Protein AF-A0A2P7BQR8-F1 (afdb_monomer_lite)

Radius of gyration: 27.91 Å; chains: 1; bounding box: 112×47×80 Å

Foldseek 3Di:
DDDDDDDDDDDDDDDDDDDPPPPPPPPPPPPQQQAADALAQPLNPPLQDADEDDPVLLVLLVLLLVLLVVCLLVDDPSVVVSLLCLLVADWDDDPPDIGGYDRPPCSLVSVLCSCVRSVNQDALQDESSLLSSLLPRPAHDLSSLRSLVSLLPPPDFHAHPVHRSYGCSSSSLSSNLLNQCSLLVCLVVLQVQAALQGSNNLSSLSNNLSNPPPCSLVVLLCRLVVLLVVDDFEAEPRSVSSNVSSLVSLLSNAQVSVVSCPSVLVLQRGWYWAQDPPVGTDTARQLVCLSSVCSRPPPDDPVCVVRVVVPDPVGDHGD

Organism: NCBI:txid314235

pLDDT: mean 85.35, std 17.81, range [33.5, 98.75]

Secondary structure (DSSP, 8-state):
---------------------------------PEE--SS-GGG-TT--EE---HHHHHHHHHHHHHHHHHTT---HHHHHHHHHHHH-EEEE-SS-EEEEPPPTTHHHHHHHHHHHTT-S-TT---HHHHHHHHT-SS--HHHHHHHHHHHT-SS--B-SSSTTEE-HHHHHHHHHHTGGGGGGGHHHHHHH--SSSHHHHHHHHHHHHTT-TTHHHHHHHHHHHHHHT-SSEE-HHHHHHHHHHHHHHHHHGGGGGGG-HHHHHHHTSEEEEEETTTEEEEE--THHHHHHHHHH-TTSTHHHH-GGGS-TTSPPP-

Structure (mmCIF, N/CA/C/O backbone):
data_AF-A0A2P7BQR8-F1
#
_entry.id   AF-A0A2P7BQR8-F1
#
loop_
_atom_site.group_PDB
_atom_site.id
_atom_site.type_symbol
_atom_site.label_atom_id
_atom_site.label_alt_id
_atom_site.label_comp_id
_atom_site.label_asym_id
_atom_site.label_entity_id
_atom_site.label_seq_id
_atom_site.pdbx_PDB_ins_code
_atom_site.Cartn_x
_atom_site.Cartn_y
_atom_site.Cartn_z
_atom_site.occupancy
_atom_site.B_iso_or_equiv
_atom_site.auth_seq_id
_atom_site.auth_comp_id
_atom_site.auth_asym_id
_atom_site.auth_atom_id
_atom_site.pdbx_PDB_model_num
ATOM 1 N N . MET A 1 1 ? 92.072 13.850 42.079 1.00 36.81 1 MET A N 1
ATOM 2 C CA . MET A 1 1 ? 91.551 12.844 41.128 1.00 36.81 1 MET A CA 1
ATOM 3 C C . MET A 1 1 ? 90.267 12.269 41.690 1.00 36.81 1 MET A C 1
ATOM 5 O O . MET A 1 1 ? 90.308 11.755 42.790 1.00 36.81 1 MET A O 1
ATOM 9 N N . LYS A 1 2 ? 89.180 12.409 40.924 1.00 34.06 2 LYS A N 1
ATOM 10 C CA . LYS A 1 2 ? 87.993 11.544 40.854 1.00 34.06 2 LYS A CA 1
ATOM 11 C C . LYS A 1 2 ? 87.315 11.030 42.148 1.00 34.06 2 LYS A C 1
ATOM 13 O O . LYS A 1 2 ? 87.867 10.259 42.915 1.00 34.06 2 LYS A O 1
ATOM 18 N N . VAL A 1 3 ? 86.009 11.314 42.142 1.00 34.25 3 VAL A N 1
ATOM 19 C CA . VAL A 1 3 ? 84.866 10.590 42.727 1.00 34.25 3 VAL A CA 1
ATOM 20 C C . VAL A 1 3 ? 84.385 11.076 44.094 1.00 34.25 3 VAL A C 1
ATOM 22 O O . VAL A 1 3 ? 84.907 10.737 45.149 1.00 34.25 3 VAL A O 1
ATOM 25 N N . ALA A 1 4 ? 83.304 11.851 44.009 1.00 37.44 4 ALA A N 1
ATOM 26 C CA . ALA A 1 4 ? 82.363 12.161 45.066 1.00 37.44 4 ALA A CA 1
ATOM 27 C C . ALA A 1 4 ? 81.350 11.016 45.224 1.00 37.44 4 ALA A C 1
ATOM 29 O O . ALA A 1 4 ? 80.781 10.584 44.225 1.00 37.44 4 ALA A O 1
ATOM 30 N N . ILE A 1 5 ? 81.074 10.596 46.463 1.00 39.50 5 ILE A N 1
ATOM 31 C CA . ILE A 1 5 ? 79.802 9.972 46.863 1.00 39.50 5 ILE A CA 1
ATOM 32 C C . ILE A 1 5 ? 79.431 10.538 48.247 1.00 39.50 5 ILE A C 1
ATOM 34 O O . ILE A 1 5 ? 79.950 10.115 49.279 1.00 39.50 5 ILE A O 1
ATOM 38 N N . GLN A 1 6 ? 78.558 11.550 48.245 1.00 40.91 6 GLN A N 1
ATOM 39 C CA . GLN A 1 6 ? 77.741 11.988 49.387 1.00 40.91 6 GLN A CA 1
ATOM 40 C C . GLN A 1 6 ? 76.567 11.002 49.522 1.00 40.91 6 GLN A C 1
ATOM 42 O O . GLN A 1 6 ? 75.953 10.642 48.526 1.00 40.91 6 GLN A O 1
ATOM 47 N N . ARG A 1 7 ? 76.420 10.337 50.672 1.00 38.16 7 ARG A N 1
ATOM 48 C CA . ARG A 1 7 ? 75.576 10.688 51.836 1.00 38.16 7 ARG A CA 1
ATOM 49 C C . ARG A 1 7 ? 74.058 10.583 51.620 1.00 38.16 7 ARG A C 1
ATOM 51 O O . ARG A 1 7 ? 73.490 11.356 50.869 1.00 38.16 7 ARG A O 1
ATOM 58 N N . LEU A 1 8 ? 73.487 9.730 52.483 1.00 37.25 8 LEU A N 1
ATOM 59 C CA . LEU A 1 8 ? 72.238 9.851 53.252 1.00 37.25 8 LEU A CA 1
ATOM 60 C C . LEU A 1 8 ? 70.908 10.068 52.518 1.00 37.25 8 LEU A C 1
ATOM 62 O O . LEU A 1 8 ? 70.745 11.014 51.763 1.00 37.25 8 LEU A O 1
ATOM 66 N N . GLY A 1 9 ? 69.890 9.335 52.978 1.00 33.50 9 GLY A N 1
ATOM 67 C CA . GLY A 1 9 ? 68.526 9.865 52.991 1.00 33.50 9 GLY A CA 1
ATOM 68 C C . GLY A 1 9 ? 67.433 8.818 52.879 1.00 33.50 9 GLY A C 1
ATOM 69 O O . GLY A 1 9 ? 66.920 8.576 51.799 1.00 33.50 9 GLY A O 1
ATOM 70 N N . LEU A 1 10 ? 67.072 8.223 54.010 1.00 42.59 10 LEU A N 1
ATOM 71 C CA . LEU A 1 10 ? 65.915 7.355 54.212 1.00 42.59 10 LEU A CA 1
ATOM 72 C C . LEU A 1 10 ? 64.598 8.095 53.881 1.00 42.59 10 LEU A C 1
ATOM 74 O O . LEU A 1 10 ? 64.377 9.167 54.438 1.00 42.59 10 LEU A O 1
ATOM 78 N N . ALA A 1 11 ? 63.697 7.516 53.079 1.00 36.69 11 ALA A N 1
ATOM 79 C CA . ALA A 1 11 ? 62.271 7.865 53.116 1.00 36.69 11 ALA A CA 1
ATOM 80 C C . ALA A 1 11 ? 61.381 6.765 52.510 1.00 36.69 11 ALA A C 1
ATOM 82 O O . ALA A 1 11 ? 61.628 6.268 51.415 1.00 36.69 11 ALA A O 1
ATOM 83 N N . LEU A 1 12 ? 60.348 6.417 53.281 1.00 43.53 12 LEU A N 1
ATOM 84 C CA . LEU A 1 12 ? 59.233 5.512 53.005 1.00 43.53 12 LEU A CA 1
ATOM 85 C C . LEU A 1 12 ? 58.661 5.630 51.581 1.00 43.53 12 LEU A C 1
ATOM 87 O O . LEU A 1 12 ? 58.355 6.731 51.128 1.00 43.53 12 LEU A O 1
ATOM 91 N N . LEU A 1 13 ? 58.349 4.487 50.960 1.00 37.62 13 LEU A N 1
ATOM 92 C CA . LEU A 1 13 ? 57.491 4.419 49.776 1.00 37.62 13 LEU A CA 1
ATOM 93 C C . LEU A 1 13 ? 56.468 3.277 49.898 1.00 37.62 13 LEU A C 1
ATOM 95 O O . LEU A 1 13 ? 56.766 2.106 49.696 1.00 37.62 13 LEU A O 1
ATOM 99 N N . LEU A 1 14 ? 55.272 3.704 50.312 1.00 39.62 14 LEU A N 1
ATOM 100 C CA . LEU A 1 14 ? 53.932 3.349 49.831 1.00 39.62 14 LEU A CA 1
ATOM 101 C C . LEU A 1 14 ? 53.589 1.871 49.574 1.00 39.62 14 LEU A C 1
ATOM 103 O O . LEU A 1 14 ? 53.976 1.249 48.589 1.00 39.62 14 LEU A O 1
ATOM 107 N N . ILE A 1 15 ? 52.685 1.396 50.431 1.00 42.41 15 ILE A N 1
ATOM 108 C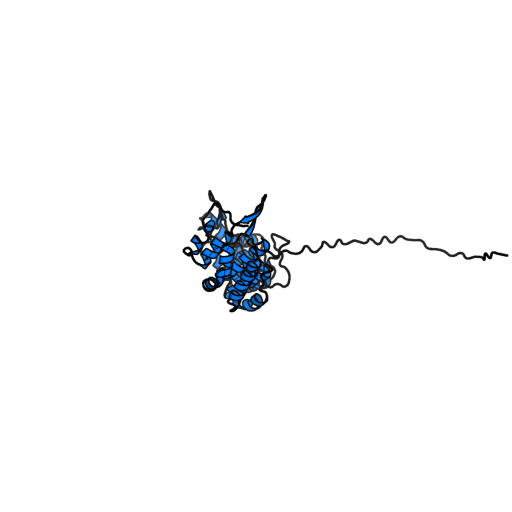 CA . ILE A 1 15 ? 51.793 0.253 50.241 1.00 42.41 15 ILE A CA 1
ATOM 109 C C . ILE A 1 15 ? 50.951 0.494 48.977 1.00 42.41 15 ILE A C 1
ATOM 111 O O . ILE A 1 15 ? 50.050 1.332 48.965 1.00 42.41 15 ILE A O 1
ATOM 115 N N . GLY A 1 16 ? 51.251 -0.244 47.908 1.00 35.12 16 GLY A N 1
ATOM 116 C CA . GLY A 1 16 ? 50.420 -0.327 46.711 1.00 35.12 16 GLY A CA 1
ATOM 117 C C . GLY A 1 16 ? 49.223 -1.243 46.954 1.00 35.12 16 GLY A C 1
ATOM 118 O O . GLY A 1 16 ? 49.315 -2.452 46.762 1.00 35.12 16 GLY A O 1
ATOM 119 N N . ALA A 1 17 ? 48.096 -0.670 47.374 1.00 43.62 17 ALA A N 1
ATOM 120 C CA . ALA A 1 17 ? 46.800 -1.332 47.291 1.00 43.62 17 ALA A CA 1
ATOM 121 C C . ALA A 1 17 ? 46.312 -1.257 45.836 1.00 43.62 17 ALA A C 1
ATOM 123 O O . ALA A 1 17 ? 46.034 -0.179 45.311 1.00 43.62 17 ALA A O 1
ATOM 124 N N . GLY A 1 18 ? 46.261 -2.412 45.173 1.00 35.62 18 GLY A N 1
ATOM 125 C CA . GLY A 1 18 ? 45.778 -2.551 43.806 1.00 35.62 18 GLY A CA 1
ATOM 126 C C . GLY A 1 18 ? 44.300 -2.187 43.691 1.00 35.62 18 GLY A C 1
ATOM 127 O O . GLY A 1 18 ? 43.428 -2.964 44.069 1.00 35.62 18 GLY A O 1
ATOM 128 N N . PHE A 1 19 ? 44.024 -1.015 43.124 1.00 38.72 19 PHE A N 1
ATOM 129 C CA . PHE A 1 19 ? 42.720 -0.673 42.573 1.00 38.72 19 PHE A CA 1
ATOM 130 C C . PHE A 1 19 ? 42.621 -1.329 41.191 1.00 38.72 19 PHE A C 1
ATOM 132 O O . PHE A 1 19 ? 43.121 -0.805 40.196 1.00 38.72 19 PHE A O 1
ATOM 139 N N . VAL A 1 20 ? 42.010 -2.513 41.124 1.00 41.38 20 VAL A N 1
ATOM 140 C CA . VAL A 1 20 ? 41.567 -3.085 39.850 1.00 41.38 20 VAL A CA 1
ATOM 141 C C . VAL A 1 20 ? 40.385 -2.240 39.388 1.00 41.38 20 VAL A C 1
ATOM 143 O O . VAL A 1 20 ? 39.244 -2.450 39.791 1.00 41.38 20 VAL A O 1
ATOM 146 N N . ILE A 1 21 ? 40.680 -1.232 38.567 1.00 42.47 21 ILE A N 1
ATOM 147 C CA . ILE A 1 21 ? 39.689 -0.544 37.746 1.00 42.47 21 ILE A CA 1
ATOM 148 C C . ILE A 1 21 ? 39.169 -1.598 36.773 1.00 42.47 21 ILE A C 1
ATOM 150 O O . ILE A 1 21 ? 39.782 -1.891 35.747 1.00 42.47 21 ILE A O 1
ATOM 154 N N . GLY A 1 22 ? 38.051 -2.222 37.137 1.00 36.28 22 GLY A N 1
ATOM 155 C CA . GLY A 1 22 ? 37.248 -3.000 36.216 1.00 36.28 22 GLY A CA 1
ATOM 156 C C . GLY A 1 22 ? 36.711 -2.059 35.148 1.00 36.28 22 GLY A C 1
ATOM 157 O O . GLY A 1 22 ? 35.626 -1.502 35.302 1.00 36.28 22 GLY A O 1
ATOM 158 N N . CYS A 1 23 ? 37.478 -1.873 34.071 1.00 34.19 23 CYS A N 1
ATOM 159 C CA . CYS A 1 23 ? 36.951 -1.428 32.791 1.00 34.19 23 CYS A CA 1
ATOM 160 C C . CYS A 1 23 ? 35.891 -2.447 32.378 1.00 34.19 23 CYS A C 1
ATOM 162 O O . CYS A 1 23 ? 36.178 -3.443 31.716 1.00 34.19 23 CYS A O 1
ATOM 164 N N . SER A 1 24 ? 34.653 -2.201 32.800 1.00 36.09 24 SER A N 1
ATOM 165 C CA . SER A 1 24 ? 33.489 -2.743 32.127 1.00 36.09 24 SER A CA 1
ATOM 166 C C . SER A 1 24 ? 33.519 -2.119 30.743 1.00 36.09 24 SER A C 1
ATOM 168 O O . SER A 1 24 ? 33.029 -1.012 30.534 1.00 36.09 24 SER A O 1
ATOM 170 N N . ILE A 1 25 ? 34.187 -2.800 29.813 1.00 40.00 25 ILE A N 1
ATOM 171 C CA . ILE A 1 25 ? 33.982 -2.593 28.391 1.00 40.00 25 ILE A CA 1
ATOM 172 C C . ILE A 1 25 ? 32.515 -2.956 28.193 1.00 40.00 25 ILE A C 1
ATOM 174 O O . ILE A 1 25 ? 32.157 -4.118 28.008 1.00 40.00 25 ILE A O 1
ATOM 178 N N . VAL A 1 26 ? 31.647 -1.954 28.331 1.00 38.28 26 VAL A N 1
ATOM 179 C CA . VAL A 1 26 ? 30.318 -1.993 27.752 1.00 38.28 26 VAL A CA 1
ATOM 180 C C . VAL A 1 26 ? 30.601 -2.136 26.272 1.00 38.28 26 VAL A C 1
ATOM 182 O O . VAL A 1 26 ? 30.939 -1.171 25.590 1.00 38.28 26 VAL A O 1
ATOM 185 N N . VAL A 1 27 ? 30.565 -3.378 25.798 1.00 36.53 27 VAL A N 1
ATOM 186 C CA . VAL A 1 27 ? 30.446 -3.672 24.382 1.00 36.53 27 VAL A CA 1
ATOM 187 C C . VAL A 1 27 ? 29.142 -2.997 23.986 1.00 36.53 27 VAL A C 1
ATOM 189 O O . VAL A 1 27 ? 28.059 -3.541 24.201 1.00 36.53 27 VAL A O 1
ATOM 192 N N . GLN A 1 28 ? 29.235 -1.756 23.502 1.00 36.69 28 GLN A N 1
ATOM 193 C CA . GLN A 1 28 ? 28.169 -1.126 22.749 1.00 36.69 28 GLN A CA 1
ATOM 194 C C . GLN A 1 28 ? 27.893 -2.104 21.615 1.00 36.69 28 GLN A C 1
ATOM 196 O O . GLN A 1 28 ? 28.652 -2.174 20.650 1.00 36.69 28 GLN A O 1
ATOM 201 N N . LYS A 1 29 ? 26.834 -2.912 21.760 1.00 33.81 29 LYS A N 1
ATOM 202 C CA . LYS A 1 29 ? 26.170 -3.516 20.611 1.00 33.81 29 LYS A CA 1
ATOM 203 C C . LYS A 1 29 ? 25.974 -2.350 19.655 1.00 33.81 29 LYS A C 1
ATOM 205 O O . LYS A 1 29 ? 25.234 -1.423 19.982 1.00 33.81 29 LYS A O 1
ATOM 210 N N . SER A 1 30 ? 26.713 -2.350 18.547 1.00 39.75 30 SER A N 1
ATOM 211 C CA . SER A 1 30 ? 26.482 -1.428 17.443 1.00 39.75 30 SER A CA 1
ATOM 212 C C . SER A 1 30 ? 24.980 -1.410 17.225 1.00 39.75 30 SER A C 1
ATOM 214 O O . SER A 1 30 ? 24.411 -2.485 17.017 1.00 39.75 30 SER A O 1
ATOM 216 N N . ALA A 1 31 ? 24.348 -0.244 17.383 1.00 48.31 31 ALA A N 1
ATOM 217 C CA . ALA A 1 31 ? 22.923 -0.089 17.146 1.00 48.31 31 ALA A CA 1
ATOM 218 C C . ALA A 1 31 ? 22.644 -0.712 15.779 1.00 48.31 31 ALA A C 1
ATOM 220 O O . ALA A 1 31 ? 23.150 -0.240 14.760 1.00 48.31 31 ALA A O 1
ATOM 221 N N . GLN A 1 32 ? 21.987 -1.868 15.788 1.00 54.47 32 GLN A N 1
ATOM 222 C CA . GLN A 1 32 ? 21.744 -2.633 14.582 1.00 54.47 32 GLN A CA 1
ATOM 223 C C . GLN A 1 32 ? 20.880 -1.725 13.711 1.00 54.47 32 GLN A C 1
ATOM 225 O O . GLN A 1 32 ? 19.832 -1.269 14.165 1.00 54.47 32 GLN A O 1
ATOM 230 N N . ALA A 1 33 ? 21.387 -1.344 12.536 1.00 67.50 33 ALA A N 1
ATOM 231 C CA . ALA A 1 33 ? 20.703 -0.386 11.681 1.00 67.50 33 ALA A CA 1
ATOM 232 C C . ALA A 1 33 ? 19.312 -0.943 11.360 1.00 67.50 33 ALA A C 1
ATOM 234 O O . ALA A 1 33 ? 19.205 -1.997 10.731 1.00 67.50 33 ALA A O 1
ATOM 235 N N . VAL A 1 34 ? 18.272 -0.263 11.847 1.00 73.75 34 VAL A N 1
ATOM 236 C CA . VAL A 1 34 ? 16.883 -0.635 11.575 1.00 73.75 34 VAL A CA 1
ATOM 237 C C . VAL A 1 34 ? 16.685 -0.540 10.064 1.00 73.75 34 VAL A C 1
ATOM 239 O O . VAL A 1 34 ? 16.938 0.501 9.455 1.00 73.75 34 VAL A O 1
ATOM 242 N N . GLN A 1 35 ? 16.318 -1.656 9.447 1.00 83.31 35 GLN A N 1
ATOM 243 C CA . GLN A 1 35 ? 16.022 -1.748 8.026 1.00 83.31 35 GLN A CA 1
ATOM 244 C C . GLN A 1 35 ? 14.630 -1.177 7.779 1.00 83.31 35 GLN A C 1
ATOM 246 O O . GLN A 1 35 ? 13.744 -1.305 8.610 1.00 83.31 35 GLN A O 1
ATOM 251 N N . LEU A 1 36 ? 14.408 -0.529 6.643 1.00 81.69 36 LEU A N 1
ATOM 252 C CA . LEU A 1 36 ? 13.067 -0.060 6.310 1.00 81.69 36 LEU A CA 1
ATOM 253 C C . LEU A 1 36 ? 12.240 -1.224 5.756 1.00 81.69 36 LEU A C 1
ATOM 255 O O . LEU A 1 36 ? 12.701 -1.907 4.836 1.00 81.69 36 LEU A O 1
ATOM 259 N N . GLY A 1 37 ? 11.027 -1.407 6.278 1.00 76.81 37 GLY A N 1
ATOM 260 C CA . GLY A 1 37 ? 10.065 -2.372 5.754 1.00 76.81 37 GLY A CA 1
ATOM 261 C C . GLY A 1 37 ? 9.561 -2.008 4.351 1.00 76.81 37 GLY A C 1
ATOM 262 O O . GLY A 1 37 ? 9.896 -0.954 3.786 1.00 76.81 37 GLY A O 1
ATOM 263 N N . ASP A 1 38 ? 8.751 -2.896 3.778 1.00 79.38 38 ASP A N 1
ATOM 264 C CA . ASP A 1 38 ? 8.078 -2.663 2.497 1.00 79.38 38 ASP A CA 1
ATOM 265 C C . ASP A 1 38 ? 6.968 -1.610 2.594 1.00 79.38 38 ASP A C 1
ATOM 267 O O . ASP A 1 38 ? 6.234 -1.526 3.578 1.00 79.38 38 ASP A O 1
ATOM 271 N N . ALA A 1 39 ? 6.826 -0.822 1.526 1.00 78.56 39 ALA A N 1
ATOM 272 C CA . ALA A 1 39 ? 5.781 0.188 1.357 1.00 78.56 39 ALA A CA 1
ATOM 273 C C . ALA A 1 39 ? 4.567 -0.333 0.563 1.00 78.56 39 ALA A C 1
ATOM 275 O O . ALA A 1 39 ? 3.952 0.399 -0.214 1.00 78.56 39 ALA A O 1
ATOM 276 N N . ILE A 1 40 ? 4.244 -1.621 0.661 1.00 75.75 40 ILE A N 1
ATOM 277 C CA . ILE A 1 40 ? 3.037 -2.182 0.042 1.00 75.75 40 ILE A CA 1
ATOM 278 C C . ILE A 1 40 ? 2.416 -3.151 1.054 1.00 75.75 40 ILE A C 1
ATOM 280 O O . ILE A 1 40 ? 2.980 -4.219 1.291 1.00 75.75 40 ILE A O 1
ATOM 284 N N . PRO A 1 41 ? 1.278 -2.799 1.679 1.00 58.38 41 PRO A N 1
ATOM 285 C CA . PRO A 1 41 ? 0.544 -3.725 2.527 1.00 58.38 41 PRO A CA 1
ATOM 286 C C . PRO A 1 41 ? 0.057 -4.907 1.695 1.00 58.38 41 PRO A C 1
ATOM 288 O O . PRO A 1 41 ? -0.502 -4.703 0.618 1.00 58.38 41 PRO A O 1
ATOM 291 N N . LEU A 1 42 ? 0.170 -6.125 2.229 1.00 61.00 42 LEU A N 1
ATOM 292 C CA . LEU A 1 42 ? -0.413 -7.317 1.598 1.00 61.00 42 LEU A CA 1
ATOM 293 C C . LEU A 1 42 ? -1.922 -7.136 1.359 1.00 61.00 42 LEU A C 1
ATOM 295 O O . LEU A 1 42 ? -2.428 -7.485 0.301 1.00 61.00 42 LEU A O 1
ATOM 299 N N . SER A 1 43 ? -2.628 -6.496 2.299 1.00 51.78 43 SER A N 1
ATOM 300 C CA . SER A 1 43 ? -4.062 -6.195 2.186 1.00 51.78 43 SER A CA 1
ATOM 301 C C . SER A 1 43 ? -4.401 -5.039 1.236 1.00 51.78 43 SER A C 1
ATOM 303 O O . SER A 1 43 ? -5.559 -4.898 0.853 1.00 51.78 43 SER A O 1
ATOM 305 N N . MET A 1 44 ? -3.415 -4.230 0.831 1.00 54.19 44 MET A N 1
ATOM 306 C CA . MET A 1 44 ? -3.537 -3.231 -0.241 1.00 54.19 44 MET A CA 1
ATOM 307 C C . MET A 1 44 ? -2.991 -3.759 -1.560 1.00 54.19 44 MET A C 1
ATOM 309 O O . MET A 1 44 ? -2.520 -2.989 -2.398 1.00 54.19 44 MET A O 1
ATOM 313 N N . ASN A 1 45 ? -3.067 -5.066 -1.766 1.00 59.31 45 ASN A N 1
ATOM 314 C CA . ASN A 1 45 ? -3.024 -5.623 -3.096 1.00 59.31 45 ASN A CA 1
ATOM 315 C C . ASN A 1 45 ? -4.468 -5.674 -3.631 1.00 59.31 45 ASN A C 1
ATOM 317 O O . ASN A 1 45 ? -5.106 -6.721 -3.539 1.00 59.31 45 ASN A O 1
ATOM 321 N N . PRO A 1 46 ? -5.042 -4.569 -4.167 1.00 48.75 46 PRO A N 1
ATOM 322 C CA . PRO A 1 46 ? -6.406 -4.573 -4.701 1.00 48.75 46 PRO A CA 1
ATOM 323 C C . PRO A 1 46 ? -6.557 -5.508 -5.914 1.00 48.75 46 PRO A C 1
ATOM 325 O O . PRO A 1 46 ? -7.651 -5.626 -6.459 1.00 48.75 46 PRO A O 1
ATOM 328 N N . PHE A 1 47 ? -5.470 -6.160 -6.342 1.00 51.97 47 PHE A N 1
ATOM 329 C CA . PHE A 1 47 ? -5.433 -7.150 -7.410 1.00 51.97 47 PHE A CA 1
ATOM 330 C C . PHE A 1 47 ? -5.646 -8.583 -6.899 1.00 51.97 47 PHE A C 1
ATOM 332 O O . PHE A 1 47 ? -5.867 -9.481 -7.713 1.00 51.97 47 PHE A O 1
ATOM 339 N N . GLU A 1 48 ? -5.615 -8.829 -5.581 1.00 62.59 48 GLU A N 1
ATOM 340 C CA . GLU A 1 48 ? -5.937 -10.152 -5.045 1.00 62.59 48 GLU A CA 1
ATOM 341 C C . GLU A 1 48 ? -7.428 -10.438 -5.216 1.00 62.59 48 GLU A C 1
ATOM 343 O O . GLU A 1 48 ? -8.280 -10.017 -4.432 1.00 62.59 48 GLU A O 1
ATOM 348 N N . ARG A 1 49 ? -7.742 -11.209 -6.260 1.00 72.62 49 ARG A N 1
ATOM 349 C CA . ARG A 1 49 ? -9.052 -11.835 -6.422 1.00 72.62 49 ARG A CA 1
ATOM 350 C C . ARG A 1 49 ? -9.308 -12.704 -5.195 1.00 72.62 49 ARG A C 1
ATOM 352 O O . ARG A 1 49 ? -8.635 -13.714 -4.990 1.00 72.62 49 ARG A O 1
ATOM 359 N N . CYS A 1 50 ? -10.272 -12.304 -4.377 1.00 86.25 50 CYS A N 1
ATOM 360 C CA . CYS A 1 50 ? -10.737 -13.107 -3.261 1.00 86.25 50 CYS A CA 1
ATOM 361 C C . CYS A 1 50 ? -11.972 -13.925 -3.661 1.00 86.25 50 CYS A C 1
ATOM 363 O O . CYS A 1 50 ? -12.636 -13.647 -4.662 1.00 86.25 50 CYS A O 1
ATOM 365 N N . VAL A 1 51 ? -12.258 -14.970 -2.891 1.00 91.81 51 VAL A N 1
ATOM 366 C CA . VAL A 1 51 ? -13.421 -15.841 -3.078 1.00 91.81 51 VAL A CA 1
ATOM 367 C C . VAL A 1 51 ? -14.391 -15.663 -1.922 1.00 91.81 51 VAL A C 1
ATOM 369 O O . VAL A 1 51 ? -13.972 -15.443 -0.786 1.00 91.81 51 VAL A O 1
ATOM 372 N N . GLU A 1 52 ? -15.685 -15.787 -2.203 1.00 93.81 52 GLU A N 1
ATOM 373 C CA . GLU A 1 52 ? -16.720 -15.666 -1.176 1.00 93.81 52 GLU A CA 1
ATOM 374 C C . GLU A 1 52 ? -16.523 -16.694 -0.044 1.00 93.81 52 GLU A C 1
ATOM 376 O O . GLU A 1 52 ? -16.164 -17.856 -0.318 1.00 93.81 52 GLU A O 1
ATOM 381 N N . PRO A 1 53 ? -16.748 -16.296 1.222 1.00 95.38 53 PRO A N 1
ATOM 382 C CA . PRO A 1 53 ? -16.602 -17.178 2.368 1.00 95.38 53 PRO A CA 1
ATOM 383 C C . PRO A 1 53 ? -17.680 -18.269 2.390 1.00 95.38 53 PRO A C 1
ATOM 385 O O . PRO A 1 53 ? -18.833 -18.045 2.025 1.00 95.38 53 PRO A O 1
ATOM 388 N N . ASN A 1 54 ? -17.316 -19.465 2.852 1.00 96.12 54 ASN A N 1
ATOM 389 C CA . ASN A 1 54 ? -18.282 -20.521 3.171 1.00 96.12 54 ASN A CA 1
ATOM 390 C C . ASN A 1 54 ? -18.892 -20.318 4.578 1.00 96.12 54 ASN A C 1
ATOM 392 O O . ASN A 1 54 ? -18.552 -19.369 5.284 1.00 96.12 54 ASN A O 1
ATOM 396 N N . ALA A 1 55 ? -19.800 -21.206 5.000 1.00 97.00 55 ALA A N 1
ATOM 397 C CA . ALA A 1 55 ? -20.492 -21.088 6.289 1.00 97.00 55 ALA A CA 1
ATOM 398 C C . ALA A 1 55 ? -19.544 -21.042 7.503 1.00 97.00 55 ALA A C 1
ATOM 400 O O . ALA A 1 55 ? -19.751 -20.233 8.410 1.00 97.00 55 ALA A O 1
ATOM 401 N N . ASP A 1 56 ? -18.489 -21.856 7.498 1.00 97.00 56 ASP A N 1
ATOM 402 C CA . ASP A 1 56 ? -17.529 -21.925 8.601 1.00 97.00 56 ASP A CA 1
ATOM 403 C C . ASP A 1 56 ? -16.642 -20.674 8.642 1.00 97.00 56 ASP A C 1
ATOM 405 O O . ASP A 1 56 ? -16.420 -20.081 9.697 1.00 97.00 56 ASP A O 1
ATOM 409 N N . GLU A 1 57 ? -16.185 -20.204 7.483 1.00 97.12 57 GLU A N 1
ATOM 410 C CA . GLU A 1 57 ? -15.390 -18.980 7.363 1.00 97.12 57 GLU A CA 1
ATOM 411 C C . GLU A 1 57 ? -16.214 -17.737 7.739 1.00 97.12 57 GLU A C 1
ATOM 413 O O . GLU A 1 57 ? -15.721 -16.865 8.457 1.00 97.12 57 GLU A O 1
ATOM 418 N N . MET A 1 58 ? -17.493 -17.679 7.345 1.00 97.06 58 MET A N 1
ATOM 419 C CA . MET A 1 58 ? -18.427 -16.647 7.812 1.00 97.06 58 MET A CA 1
ATOM 420 C C . MET A 1 58 ? -18.564 -16.659 9.339 1.00 97.06 58 MET A C 1
ATOM 422 O O . MET A 1 58 ? -18.589 -15.594 9.965 1.00 97.06 58 MET A O 1
ATOM 426 N N . ALA A 1 59 ? -18.624 -17.843 9.958 1.00 97.25 59 ALA A N 1
ATOM 427 C CA . ALA A 1 59 ? -18.678 -17.965 11.411 1.00 97.25 59 ALA A CA 1
ATOM 428 C C . ALA A 1 59 ? -17.401 -17.420 12.073 1.00 97.25 59 ALA A C 1
ATOM 430 O O . ALA A 1 59 ? -17.505 -16.691 13.060 1.00 97.25 59 ALA A O 1
ATOM 431 N N . LEU A 1 60 ? -16.216 -17.678 11.505 1.00 97.69 60 LEU A N 1
ATOM 432 C CA . LEU A 1 60 ? -14.946 -17.126 12.001 1.00 97.69 60 LEU A CA 1
ATOM 433 C C . LEU A 1 60 ? -14.928 -15.592 11.962 1.00 97.69 60 LEU A C 1
ATOM 435 O O . LEU A 1 60 ? -14.603 -14.958 12.969 1.00 97.69 60 LEU A O 1
ATOM 439 N N . PHE A 1 61 ? -15.349 -14.983 10.847 1.00 97.31 61 PHE A N 1
ATOM 440 C CA . PHE A 1 61 ? -15.500 -13.526 10.764 1.00 97.31 61 PHE A CA 1
ATOM 441 C C . PHE A 1 61 ? -16.487 -12.994 11.808 1.00 97.31 61 PHE A C 1
ATOM 443 O O . PHE A 1 61 ? -16.187 -12.019 12.500 1.00 97.31 61 PHE A O 1
ATOM 450 N N . SER A 1 62 ? -17.635 -13.656 11.982 1.00 97.06 62 SER A N 1
ATOM 451 C CA . SER A 1 62 ? -18.637 -13.262 12.979 1.00 97.06 62 SER A CA 1
ATOM 452 C C . SER A 1 62 ? -18.085 -13.312 14.407 1.00 97.06 62 SER A C 1
ATOM 454 O O . SER A 1 62 ? -18.296 -12.378 15.183 1.00 97.06 62 SER A O 1
ATOM 456 N N . VAL A 1 63 ? -17.341 -14.367 14.753 1.00 97.81 63 VAL A N 1
ATOM 457 C CA . VAL A 1 63 ? -16.701 -14.524 16.067 1.00 97.81 63 VAL A CA 1
ATOM 458 C C . VAL A 1 63 ? -15.668 -13.426 16.304 1.00 97.81 63 VAL A C 1
ATOM 460 O O . VAL A 1 63 ? -15.664 -12.825 17.379 1.00 97.81 63 VAL A O 1
ATOM 463 N N . ALA A 1 64 ? -14.832 -13.115 15.312 1.00 97.38 64 ALA A N 1
ATOM 464 C CA . ALA A 1 64 ? -13.837 -12.055 15.436 1.00 97.38 64 ALA A CA 1
ATOM 465 C C . ALA A 1 64 ? -14.497 -10.686 15.675 1.00 97.38 64 ALA A C 1
ATOM 467 O O . ALA A 1 64 ? -14.139 -9.990 16.624 1.00 97.38 64 ALA A O 1
ATOM 468 N N . VAL A 1 65 ? -15.523 -10.333 14.892 1.00 96.88 65 VAL A N 1
ATOM 469 C CA . VAL A 1 65 ? -16.264 -9.074 15.080 1.00 96.88 65 VAL A CA 1
ATOM 470 C C . VAL A 1 65 ? -16.923 -9.016 16.458 1.00 96.88 65 VAL A C 1
ATOM 472 O O . VAL A 1 65 ? -16.735 -8.040 17.177 1.00 96.88 65 VAL A O 1
ATOM 475 N N . ARG A 1 66 ? -17.641 -10.069 16.870 1.00 97.06 66 ARG A N 1
ATOM 476 C CA . ARG A 1 66 ? -18.288 -10.128 18.195 1.00 97.06 66 ARG A CA 1
ATOM 477 C C . ARG A 1 66 ? -17.282 -10.022 19.336 1.00 97.06 66 ARG A C 1
ATOM 479 O O . ARG A 1 66 ? -17.579 -9.425 20.364 1.00 97.06 66 ARG A O 1
ATOM 486 N N . THR A 1 67 ? -16.088 -10.579 19.162 1.00 97.06 67 THR A N 1
ATOM 487 C CA . THR A 1 67 ? -15.015 -10.456 20.153 1.00 97.06 67 THR A CA 1
ATOM 488 C C . THR A 1 67 ? -14.644 -8.988 20.363 1.00 97.06 67 THR A C 1
ATOM 490 O O . THR A 1 67 ? -14.551 -8.556 21.510 1.00 97.06 67 THR A O 1
ATOM 493 N N . LEU A 1 68 ? -14.519 -8.200 19.287 1.00 95.50 68 LEU A N 1
ATOM 494 C CA . LEU A 1 68 ? -14.261 -6.757 19.386 1.00 95.50 68 LEU A CA 1
ATOM 495 C C . LEU A 1 68 ? -15.389 -6.005 20.112 1.00 95.50 68 LEU A C 1
ATOM 497 O O . LEU A 1 68 ? -15.119 -5.094 20.894 1.00 95.50 68 LEU A O 1
ATOM 501 N N . GLU A 1 69 ? -16.640 -6.420 19.913 1.00 95.00 69 GLU A N 1
ATOM 502 C CA . GLU A 1 69 ? -17.805 -5.834 20.592 1.00 95.00 69 GLU A CA 1
ATOM 503 C C . GLU A 1 69 ? -17.847 -6.122 22.087 1.00 95.00 69 GLU A C 1
ATOM 505 O O . GLU A 1 69 ? -18.345 -5.302 22.851 1.00 95.00 69 GLU A O 1
ATOM 510 N N . VAL A 1 70 ? -17.345 -7.282 22.510 1.00 94.75 70 VAL A N 1
ATOM 511 C CA . VAL A 1 70 ? -17.319 -7.674 23.924 1.00 94.75 70 VAL A CA 1
ATOM 512 C C . VAL A 1 70 ? -16.161 -7.005 24.660 1.00 94.75 70 VAL A C 1
ATOM 514 O O . VAL A 1 70 ? -16.319 -6.615 25.815 1.00 94.75 70 VAL A O 1
ATOM 517 N N . VAL A 1 71 ? -14.997 -6.854 24.018 1.00 92.50 71 VAL A N 1
ATOM 518 C CA . VAL A 1 71 ? -13.828 -6.244 24.675 1.00 92.50 71 VAL A CA 1
ATOM 519 C C . VAL A 1 71 ? -13.931 -4.721 24.795 1.00 92.50 71 VAL A C 1
ATOM 521 O O . VAL A 1 71 ? -13.306 -4.167 25.693 1.00 92.50 71 VAL A O 1
ATOM 524 N N . GLN A 1 72 ? -14.709 -4.041 23.939 1.00 89.56 72 GLN A N 1
ATOM 525 C CA . GLN A 1 72 ? -15.036 -2.602 24.045 1.00 89.56 72 GLN A CA 1
ATOM 526 C C . GLN A 1 72 ? -13.823 -1.696 24.339 1.00 89.56 72 GLN A C 1
ATOM 528 O O . GLN A 1 72 ? -13.838 -0.873 25.253 1.00 89.56 72 GLN A O 1
ATOM 533 N N . GLY A 1 73 ? -12.717 -1.897 23.619 1.00 81.00 73 GLY A N 1
ATOM 534 C CA . GLY A 1 73 ? -11.481 -1.116 23.791 1.00 81.00 73 GLY A CA 1
ATOM 535 C C . GLY A 1 73 ? -10.566 -1.581 24.927 1.00 81.00 73 GLY A C 1
ATOM 536 O O . GLY A 1 73 ? -9.405 -1.185 24.976 1.00 81.00 73 GLY A O 1
ATOM 537 N N . ARG A 1 74 ? -11.011 -2.494 25.800 1.00 85.56 74 ARG A N 1
ATOM 538 C CA . ARG A 1 74 ? -10.133 -3.207 26.743 1.00 85.56 74 ARG A CA 1
ATOM 539 C C . ARG A 1 74 ? -9.405 -4.330 26.012 1.00 85.56 74 ARG A C 1
ATOM 541 O O . ARG A 1 74 ? -9.724 -5.507 26.185 1.00 85.56 74 ARG A O 1
ATOM 548 N N . LEU A 1 75 ? -8.457 -3.953 25.157 1.00 83.06 75 LEU A N 1
ATOM 549 C CA . LEU A 1 75 ? -7.697 -4.889 24.335 1.00 83.06 75 LEU A CA 1
ATOM 550 C C . LEU A 1 75 ? -6.928 -5.881 25.217 1.00 83.06 75 LEU A C 1
ATOM 552 O O . LEU A 1 75 ? -5.913 -5.565 25.831 1.00 83.06 75 LEU A O 1
ATOM 556 N N . ASN A 1 76 ? -7.453 -7.100 25.279 1.00 89.00 76 ASN A N 1
ATOM 557 C CA . ASN A 1 76 ? -6.810 -8.272 25.855 1.00 89.00 76 ASN A CA 1
ATOM 558 C C . ASN A 1 76 ? -6.344 -9.204 24.722 1.00 89.00 76 ASN A C 1
ATOM 560 O O . ASN A 1 76 ? -6.459 -8.877 23.539 1.00 89.00 76 ASN A O 1
ATOM 564 N N . SER A 1 77 ? -5.845 -10.391 25.066 1.00 92.12 77 SER A N 1
ATOM 565 C CA . SER A 1 77 ? -5.385 -11.372 24.074 1.00 92.12 77 SER A CA 1
ATOM 566 C C . SER A 1 77 ? -6.455 -11.751 23.041 1.00 92.12 77 SER A C 1
ATOM 568 O O . SER A 1 77 ? -6.113 -11.971 21.880 1.00 92.12 77 SER A O 1
ATOM 570 N N . LEU A 1 78 ? -7.737 -11.779 23.423 1.00 93.81 78 LEU A N 1
ATOM 571 C CA . LEU A 1 78 ? -8.845 -12.072 22.510 1.00 93.81 78 LEU A CA 1
ATOM 572 C C . LEU A 1 78 ? -9.091 -10.916 21.536 1.00 93.81 78 LEU A C 1
ATOM 574 O O . LEU A 1 78 ? -9.214 -11.152 20.338 1.00 93.81 78 LEU A O 1
ATOM 578 N N . GLY A 1 79 ? -9.106 -9.674 22.029 1.00 93.81 79 GLY A N 1
ATOM 579 C CA . GLY A 1 79 ? -9.231 -8.482 21.184 1.00 93.81 79 GLY A CA 1
ATOM 580 C C . GLY A 1 79 ? -8.087 -8.371 20.173 1.00 93.81 79 GLY A C 1
ATOM 581 O O . GLY A 1 79 ? -8.331 -8.221 18.978 1.00 93.81 79 GLY A O 1
ATOM 582 N N . ILE A 1 80 ? -6.846 -8.558 20.634 1.00 92.44 80 ILE A N 1
ATOM 583 C CA . ILE A 1 80 ? -5.654 -8.577 19.772 1.00 92.44 80 ILE A CA 1
ATOM 584 C C . ILE A 1 80 ? -5.749 -9.713 18.745 1.00 92.44 80 ILE A C 1
ATOM 586 O O . ILE A 1 80 ? -5.470 -9.505 17.566 1.00 92.44 80 ILE A O 1
ATOM 590 N N . GLY A 1 81 ? -6.167 -10.913 19.164 1.00 94.69 81 GLY A N 1
ATOM 591 C CA . GLY A 1 81 ? -6.366 -12.053 18.267 1.00 94.69 81 GLY A CA 1
ATOM 592 C C . GLY A 1 81 ? -7.401 -11.772 17.176 1.00 94.69 81 GLY A C 1
ATOM 593 O O . GLY A 1 81 ? -7.153 -12.061 16.006 1.00 94.69 81 GLY A O 1
ATOM 594 N N . ALA A 1 82 ? -8.522 -11.141 17.534 1.00 96.06 82 ALA A N 1
ATOM 595 C CA . ALA A 1 82 ? -9.555 -10.737 16.587 1.00 96.06 82 ALA A CA 1
ATOM 596 C C . ALA A 1 82 ? -9.056 -9.672 15.597 1.00 96.06 82 ALA A C 1
ATOM 598 O O . ALA A 1 82 ? -9.290 -9.812 14.398 1.00 96.06 82 ALA A O 1
ATOM 599 N N . MET A 1 83 ? -8.321 -8.652 16.058 1.00 94.75 83 MET A N 1
ATOM 600 C CA . MET A 1 83 ? -7.717 -7.640 15.177 1.00 94.75 83 MET A CA 1
ATOM 601 C C . MET A 1 83 ? -6.698 -8.261 14.216 1.00 94.75 83 MET A C 1
ATOM 603 O O . MET A 1 83 ? -6.750 -7.997 13.016 1.00 94.75 83 MET A O 1
ATOM 607 N N . LYS A 1 84 ? -5.827 -9.150 14.713 1.00 93.44 84 LYS A N 1
ATOM 608 C CA . LYS A 1 84 ? -4.861 -9.897 13.890 1.00 93.44 84 LYS A CA 1
ATOM 609 C C . LYS A 1 84 ? -5.541 -10.730 12.812 1.00 93.44 84 LYS A C 1
ATOM 611 O O . LYS A 1 84 ? -5.127 -10.676 11.653 1.00 93.44 84 LYS A O 1
ATOM 616 N N . PHE A 1 85 ? -6.586 -11.468 13.183 1.00 95.06 85 PHE A N 1
ATOM 617 C CA . PHE A 1 85 ? -7.386 -12.250 12.245 1.00 95.06 85 PHE A CA 1
ATOM 618 C C . PHE A 1 85 ? -8.037 -11.351 11.189 1.00 95.06 85 PHE A C 1
ATOM 620 O O . PHE A 1 85 ? -7.890 -11.597 9.996 1.00 95.06 85 PHE A O 1
ATOM 627 N N . LEU A 1 86 ? -8.703 -10.271 11.605 1.00 93.81 86 LEU A N 1
ATOM 628 C CA . LEU A 1 86 ? -9.411 -9.372 10.691 1.00 93.81 86 LEU A CA 1
ATOM 629 C C . LEU A 1 86 ? -8.467 -8.605 9.759 1.00 93.81 86 LEU A C 1
ATOM 631 O O . LEU A 1 86 ? -8.859 -8.339 8.624 1.00 93.81 86 LEU A O 1
ATOM 635 N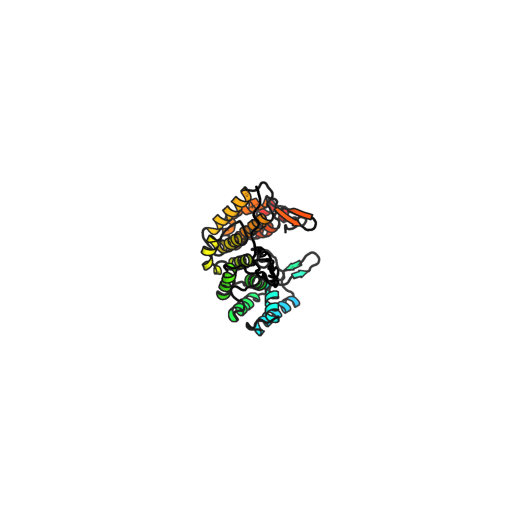 N . GLY A 1 87 ? -7.254 -8.269 10.211 1.00 91.81 87 GLY A N 1
ATOM 636 C CA . GLY A 1 87 ? -6.226 -7.614 9.400 1.00 91.81 87 GLY A CA 1
ATOM 637 C C . GLY A 1 87 ? -5.539 -8.557 8.413 1.00 91.81 87 GLY A C 1
ATOM 638 O O . GLY A 1 87 ? -5.317 -8.183 7.262 1.00 91.81 87 GLY A O 1
ATOM 639 N N . SER A 1 88 ? -5.260 -9.796 8.826 1.00 89.44 88 SER A N 1
ATOM 640 C CA . SER A 1 88 ? -4.618 -10.802 7.963 1.00 89.44 88 SER A CA 1
ATOM 641 C C . SER A 1 88 ? -5.600 -11.419 6.966 1.00 89.44 88 SER A C 1
ATOM 643 O O . SER A 1 88 ? -5.238 -11.689 5.825 1.00 89.44 88 SER A O 1
ATOM 645 N N . GLY A 1 89 ? -6.859 -11.594 7.369 1.00 90.06 89 GLY A N 1
ATOM 646 C CA . GLY A 1 89 ? -7.874 -12.307 6.602 1.00 90.06 89 GLY A CA 1
ATOM 647 C C . GLY A 1 89 ? -7.713 -13.824 6.656 1.00 90.06 89 GLY A C 1
ATOM 648 O O . GLY A 1 89 ? -7.049 -14.378 7.533 1.00 90.06 89 GLY A O 1
ATOM 649 N N . LEU A 1 90 ? -8.368 -14.494 5.710 1.00 91.56 90 LEU A N 1
ATOM 650 C CA . LEU A 1 90 ? -8.403 -15.945 5.586 1.00 91.56 90 LEU A CA 1
ATOM 651 C C . LEU A 1 90 ? -7.859 -16.370 4.222 1.00 91.56 90 LEU A C 1
ATOM 653 O O . LEU A 1 90 ? -8.143 -15.736 3.208 1.00 91.56 90 LEU A O 1
ATOM 657 N N . LEU A 1 91 ? -7.122 -17.479 4.213 1.00 91.19 91 LEU A N 1
ATOM 658 C CA . LEU A 1 91 ? -6.644 -18.150 3.010 1.00 91.19 91 LEU A CA 1
ATOM 659 C C . LEU A 1 91 ? -7.318 -19.520 2.902 1.00 91.19 91 LEU A C 1
ATOM 661 O O . LEU A 1 91 ? -7.300 -20.297 3.859 1.00 91.19 91 LEU A O 1
ATOM 665 N N . ARG A 1 92 ? -7.879 -19.839 1.733 1.00 92.75 92 ARG A N 1
ATOM 666 C CA . ARG A 1 92 ? -8.453 -21.152 1.428 1.00 92.75 92 ARG A CA 1
ATOM 667 C C . ARG A 1 92 ? -7.513 -21.916 0.505 1.00 92.75 92 ARG A C 1
ATOM 669 O O . ARG A 1 92 ? -7.248 -21.489 -0.616 1.00 92.75 92 ARG A O 1
ATOM 676 N N . ARG A 1 93 ? -7.046 -23.076 0.964 1.00 91.00 93 ARG A N 1
ATOM 677 C CA . ARG A 1 93 ? -6.258 -24.003 0.145 1.00 91.00 93 ARG A CA 1
ATOM 678 C C . ARG A 1 93 ? -7.173 -24.774 -0.807 1.00 91.00 93 ARG A C 1
ATOM 680 O O . ARG A 1 93 ? -8.174 -25.339 -0.365 1.00 91.00 93 ARG A O 1
ATOM 687 N N . ARG A 1 94 ? -6.820 -24.828 -2.090 1.00 86.50 94 ARG A N 1
ATOM 688 C CA . ARG A 1 94 ? -7.425 -25.722 -3.090 1.00 86.50 94 ARG A CA 1
ATOM 689 C C . ARG A 1 94 ? -6.367 -26.711 -3.587 1.00 86.50 94 ARG A C 1
ATOM 691 O O . ARG A 1 94 ? -5.265 -26.770 -3.046 1.00 86.50 94 ARG A O 1
ATOM 698 N N . ALA A 1 95 ? -6.727 -27.539 -4.566 1.00 83.00 95 ALA A N 1
ATOM 699 C CA . ALA A 1 95 ? -5.843 -28.583 -5.082 1.00 83.00 95 ALA A CA 1
ATOM 700 C C . ALA A 1 95 ? -4.525 -28.021 -5.649 1.00 83.00 95 ALA A C 1
ATOM 702 O O . ALA A 1 95 ? -3.475 -28.619 -5.435 1.00 83.00 95 ALA A O 1
ATOM 703 N N . GLU A 1 96 ? -4.583 -26.867 -6.317 1.00 80.81 96 GLU A N 1
ATOM 704 C CA . GLU A 1 96 ? -3.459 -26.309 -7.084 1.00 80.81 96 GLU A CA 1
ATOM 705 C C . GLU A 1 96 ? -3.011 -24.926 -6.591 1.00 80.81 96 GLU A C 1
ATOM 707 O O . GLU A 1 96 ? -1.919 -24.479 -6.930 1.00 80.81 96 GLU A O 1
ATOM 712 N N . ASP A 1 97 ? -3.813 -24.259 -5.754 1.00 81.38 97 ASP A N 1
ATOM 713 C CA . ASP A 1 97 ? -3.550 -22.894 -5.307 1.00 81.38 97 ASP A CA 1
ATOM 714 C C . ASP A 1 97 ? -3.977 -22.633 -3.851 1.00 81.38 97 ASP A C 1
ATOM 716 O O . ASP A 1 97 ? -4.519 -23.481 -3.131 1.00 81.38 97 ASP A O 1
ATOM 720 N N . THR A 1 98 ? -3.662 -21.429 -3.383 1.00 85.50 98 THR A N 1
ATOM 721 C CA . THR A 1 98 ? -4.192 -20.857 -2.146 1.00 85.50 98 THR A CA 1
ATOM 722 C C . THR A 1 98 ? -4.767 -19.495 -2.491 1.00 85.50 98 THR A C 1
ATOM 724 O O . THR A 1 98 ? -4.068 -18.663 -3.061 1.00 85.50 98 THR A O 1
ATOM 727 N N . VAL A 1 99 ? -6.040 -19.283 -2.164 1.00 87.81 99 VAL A N 1
ATOM 728 C CA . VAL A 1 99 ? -6.778 -18.069 -2.532 1.00 87.81 99 VAL A CA 1
ATOM 729 C C . VAL A 1 99 ? -7.233 -17.311 -1.295 1.00 87.81 99 VAL A C 1
ATOM 731 O O . VAL A 1 99 ? -7.585 -17.916 -0.282 1.00 87.81 99 VAL A O 1
ATOM 734 N N . ASN A 1 100 ? -7.268 -15.985 -1.381 1.00 89.31 100 ASN A N 1
ATOM 735 C CA . ASN A 1 100 ? -7.820 -15.151 -0.320 1.00 89.31 100 ASN A CA 1
ATOM 736 C C . ASN A 1 100 ? -9.331 -15.319 -0.217 1.00 89.31 100 ASN A C 1
ATOM 738 O O . ASN A 1 100 ? -10.028 -15.431 -1.223 1.00 89.31 100 ASN A O 1
ATOM 742 N N . VAL A 1 101 ? -9.849 -15.293 1.004 1.00 91.81 101 VAL A N 1
ATOM 743 C CA . VAL A 1 101 ? -11.284 -15.285 1.285 1.00 91.81 101 VAL A CA 1
ATOM 744 C C . VAL A 1 101 ? -11.722 -13.848 1.550 1.00 91.81 101 VAL A C 1
ATOM 746 O O . VAL A 1 101 ? -11.118 -13.145 2.368 1.00 91.81 101 VAL A O 1
ATOM 749 N N . CYS A 1 102 ? -12.767 -13.407 0.851 1.00 91.06 102 CYS A N 1
ATOM 750 C CA . CYS A 1 102 ? -13.324 -12.074 1.025 1.00 91.06 102 CYS A CA 1
ATOM 751 C C . CYS A 1 102 ? -13.912 -11.925 2.436 1.00 91.06 102 CYS A C 1
ATOM 753 O O . CYS A 1 102 ? -14.495 -12.860 2.989 1.00 91.06 102 CYS A O 1
ATOM 755 N N . GLY A 1 103 ? -13.788 -10.732 3.020 1.00 90.38 103 GLY A N 1
ATOM 756 C CA . GLY A 1 103 ? -14.572 -10.406 4.208 1.00 90.38 103 GLY A CA 1
ATOM 757 C C . GLY A 1 103 ? -16.057 -10.342 3.841 1.00 90.38 103 GLY A C 1
ATOM 758 O O . GLY A 1 103 ? -16.371 -9.712 2.831 1.00 90.38 103 GLY A O 1
ATOM 759 N N . PRO A 1 104 ? -16.968 -10.935 4.635 1.00 92.50 104 PRO A N 1
ATOM 760 C CA . PRO A 1 104 ? -18.398 -10.845 4.370 1.00 92.50 104 PRO A CA 1
ATOM 761 C C . PRO A 1 104 ? -18.857 -9.387 4.289 1.00 92.50 104 PRO A C 1
ATOM 763 O O . PRO A 1 104 ? -18.334 -8.528 5.012 1.00 92.50 104 PRO A O 1
ATOM 766 N N . GLU A 1 105 ? -19.866 -9.116 3.463 1.00 90.56 105 GLU A N 1
ATOM 767 C CA . GLU A 1 105 ? -20.427 -7.775 3.284 1.00 90.56 105 GLU A CA 1
ATOM 768 C C . GLU A 1 105 ? -20.752 -7.102 4.635 1.00 90.56 105 GLU A C 1
ATOM 770 O O . GLU A 1 105 ? -21.250 -7.727 5.573 1.00 90.56 105 GLU A O 1
ATOM 775 N N . GLY A 1 106 ? -20.402 -5.819 4.770 1.00 90.62 106 GLY A N 1
ATOM 776 C CA . GLY A 1 106 ? -20.631 -5.029 5.986 1.00 90.62 106 GLY A CA 1
ATOM 777 C C . GLY A 1 106 ? -19.707 -5.343 7.175 1.00 90.62 106 GLY A C 1
ATOM 778 O O . GLY A 1 106 ? -19.708 -4.591 8.153 1.00 90.62 106 GLY A O 1
ATOM 779 N N . THR A 1 107 ? -18.876 -6.392 7.108 1.00 93.75 107 THR A N 1
ATOM 780 C CA . THR A 1 107 ? -17.935 -6.759 8.186 1.00 93.75 107 THR A CA 1
ATOM 781 C C . THR A 1 107 ? -16.993 -5.606 8.516 1.00 93.75 107 THR A C 1
ATOM 783 O O . THR A 1 107 ? -16.927 -5.172 9.666 1.00 93.75 107 THR A O 1
ATOM 786 N N . TYR A 1 108 ? -16.290 -5.070 7.517 1.00 93.12 108 TYR A N 1
ATOM 787 C CA . TYR A 1 108 ? -15.281 -4.034 7.748 1.00 93.12 108 TYR A CA 1
ATOM 788 C C . TYR A 1 108 ? -15.871 -2.657 8.059 1.00 93.12 108 TYR A C 1
ATOM 790 O O . TYR A 1 108 ? -15.232 -1.884 8.765 1.00 93.12 108 TYR A O 1
ATOM 798 N N . ASP A 1 109 ? -17.110 -2.379 7.652 1.00 92.56 109 ASP A N 1
ATOM 799 C CA . ASP A 1 109 ? -17.822 -1.166 8.071 1.00 92.56 109 ASP A CA 1
ATOM 800 C C . ASP A 1 109 ? -18.185 -1.229 9.564 1.00 92.56 109 ASP A C 1
ATOM 802 O O . ASP A 1 109 ? -18.044 -0.250 10.303 1.00 92.56 109 ASP A O 1
ATOM 806 N N . ARG A 1 110 ? -18.605 -2.409 10.043 1.00 94.25 110 ARG A N 1
ATOM 807 C CA . ARG A 1 110 ? -18.846 -2.651 11.472 1.00 94.25 110 ARG A CA 1
ATOM 808 C C . ARG A 1 110 ? -17.548 -2.580 12.271 1.00 94.25 110 ARG A C 1
ATOM 810 O O . ARG A 1 110 ? -17.528 -1.941 13.316 1.00 94.25 110 ARG A O 1
ATOM 817 N N . VAL A 1 111 ? -16.463 -3.169 11.770 1.00 94.81 111 VAL A N 1
ATOM 818 C CA . VAL A 1 111 ? -15.139 -3.079 12.406 1.00 94.81 111 VAL A CA 1
ATOM 819 C C . VAL A 1 111 ? -14.641 -1.635 12.452 1.00 94.81 111 VAL A C 1
ATOM 821 O O . VAL A 1 111 ? -14.191 -1.204 13.508 1.00 94.81 111 VAL A O 1
ATOM 824 N N . ALA A 1 112 ? -14.775 -0.866 11.366 1.00 93.62 112 ALA A N 1
ATOM 825 C CA . ALA A 1 112 ? -14.379 0.542 11.327 1.00 93.62 112 ALA A CA 1
ATOM 826 C C . ALA A 1 112 ? -15.069 1.352 12.432 1.00 93.62 112 ALA A C 1
ATOM 828 O O . ALA A 1 112 ? -14.416 2.120 13.134 1.00 93.62 112 ALA A O 1
ATOM 829 N N . ARG A 1 113 ? -16.375 1.132 12.639 1.00 94.19 113 ARG A N 1
ATOM 830 C CA . ARG A 1 113 ? -17.118 1.748 13.746 1.00 94.19 113 ARG A CA 1
ATOM 831 C C . ARG A 1 113 ? -16.554 1.368 15.112 1.00 94.19 113 ARG A C 1
ATOM 833 O O . ARG A 1 113 ? -16.309 2.261 15.910 1.00 94.19 113 ARG A O 1
ATOM 840 N N . LEU A 1 114 ? -16.340 0.076 15.372 1.00 94.69 114 LEU A N 1
ATOM 841 C CA . LEU A 1 114 ? -15.851 -0.411 16.670 1.00 94.69 114 LEU A CA 1
ATOM 842 C C . LEU A 1 114 ? -14.451 0.122 16.990 1.00 94.69 114 LEU A C 1
ATOM 844 O O . LEU A 1 114 ? -14.197 0.563 18.110 1.00 94.69 114 LEU A O 1
ATOM 848 N N . VAL A 1 115 ? -13.561 0.115 15.995 1.00 93.94 115 VAL A N 1
ATOM 849 C CA . VAL A 1 115 ? -12.195 0.633 16.124 1.00 93.94 115 VAL A CA 1
ATOM 850 C C . VAL A 1 115 ? -12.205 2.110 16.515 1.00 93.94 115 VAL A C 1
ATOM 852 O O . VAL A 1 115 ? -11.431 2.517 17.384 1.00 93.94 115 VAL A O 1
ATOM 855 N N . SER A 1 116 ? -13.096 2.900 15.915 1.00 93.31 116 SER A N 1
ATOM 856 C CA . SER A 1 116 ? -13.221 4.329 16.202 1.00 93.31 116 SER A CA 1
ATOM 857 C C . SER A 1 116 ? -13.928 4.617 17.525 1.00 93.31 116 SER A C 1
ATOM 859 O O . SER A 1 116 ? -13.409 5.383 18.334 1.00 93.31 116 SER A O 1
ATOM 861 N N . GLU A 1 117 ? -15.079 3.985 17.772 1.00 94.25 117 GLU A N 1
ATOM 862 C CA . GLU A 1 117 ? -15.895 4.169 18.982 1.00 94.25 117 GLU A CA 1
ATOM 863 C C . GLU A 1 117 ? -15.092 3.856 20.246 1.00 94.25 117 GLU A C 1
ATOM 865 O O . GLU A 1 117 ? -15.111 4.621 21.210 1.00 94.25 117 GLU A O 1
ATOM 870 N N . TYR A 1 118 ? -14.324 2.766 20.212 1.00 93.62 118 TYR A N 1
ATOM 871 C CA . TYR A 1 118 ? -13.549 2.296 21.355 1.00 93.62 118 TYR A CA 1
ATOM 872 C C . TYR A 1 118 ? -12.070 2.676 21.311 1.00 93.62 118 TYR A C 1
ATOM 874 O O . TYR A 1 118 ? -11.308 2.213 22.158 1.00 93.62 118 TYR A O 1
ATOM 882 N N . ARG A 1 119 ? -11.657 3.511 20.349 1.00 92.25 119 ARG A N 1
ATOM 883 C CA . ARG A 1 119 ? -10.274 3.985 20.188 1.00 92.25 119 ARG A CA 1
ATOM 884 C C . ARG A 1 119 ? -9.235 2.858 20.258 1.00 92.25 119 ARG A C 1
ATOM 886 O O . ARG A 1 119 ? -8.271 2.921 21.016 1.00 92.25 119 ARG A O 1
ATOM 893 N N . MET A 1 120 ? -9.445 1.811 19.461 1.00 91.25 120 MET A N 1
ATOM 894 C CA . MET A 1 120 ? -8.635 0.584 19.503 1.00 91.25 120 MET A CA 1
ATOM 895 C C . MET A 1 120 ? -7.234 0.730 18.878 1.00 91.25 120 MET A C 1
ATOM 897 O O . MET A 1 120 ? -6.464 -0.221 18.918 1.00 91.25 120 MET A O 1
ATOM 901 N N . LEU A 1 121 ? -6.891 1.884 18.295 1.00 90.88 121 LEU A N 1
ATOM 902 C CA . LEU A 1 121 ? -5.592 2.128 17.658 1.00 90.88 121 LEU A CA 1
ATOM 903 C C . LEU A 1 121 ? -4.772 3.124 18.485 1.00 90.88 121 LEU A C 1
ATOM 905 O O . LEU A 1 121 ? -5.097 4.311 18.526 1.00 90.88 121 LEU A O 1
ATOM 909 N N . GLU A 1 122 ? -3.695 2.675 19.129 1.00 83.44 122 GLU A N 1
ATOM 910 C CA . GLU A 1 122 ? -2.817 3.569 19.896 1.00 83.44 122 GLU A CA 1
ATOM 911 C C . GLU A 1 122 ? -1.973 4.439 18.937 1.00 83.44 122 GLU A C 1
ATOM 913 O O . GLU A 1 122 ? -1.113 3.914 18.220 1.00 83.44 122 GLU A O 1
ATOM 918 N N . PRO A 1 123 ? -2.188 5.770 18.872 1.00 77.00 123 PRO A N 1
ATOM 919 C CA . PRO A 1 123 ? -1.475 6.614 17.918 1.00 77.00 123 PRO A CA 1
ATOM 920 C C . PRO A 1 123 ? 0.039 6.587 18.160 1.00 77.00 123 PRO A C 1
ATOM 922 O O . PRO A 1 123 ? 0.495 6.760 19.288 1.00 77.00 123 PRO A O 1
ATOM 925 N N . GLY A 1 124 ? 0.824 6.405 17.093 1.00 66.06 124 GLY A N 1
ATOM 926 C CA . GLY A 1 124 ? 2.292 6.380 17.176 1.00 66.06 124 GLY A CA 1
ATOM 927 C C . GLY A 1 124 ? 2.889 5.123 17.824 1.00 66.06 124 GLY A C 1
ATOM 928 O O . GLY A 1 124 ? 4.066 5.145 18.177 1.00 66.06 124 GLY A O 1
ATOM 929 N N . ARG A 1 125 ? 2.084 4.063 18.003 1.00 81.06 125 ARG A N 1
ATOM 930 C CA . ARG A 1 125 ? 2.490 2.734 18.506 1.00 81.06 125 ARG A CA 1
ATOM 931 C C . ARG A 1 125 ? 1.763 1.588 17.799 1.00 81.06 125 ARG A C 1
ATOM 933 O O . ARG A 1 125 ? 1.526 0.528 18.371 1.00 81.06 125 ARG A O 1
ATOM 940 N N . LEU A 1 126 ? 1.375 1.828 16.554 1.00 91.25 126 LEU A N 1
ATOM 941 C CA . LEU A 1 126 ? 0.705 0.818 15.750 1.00 91.25 126 LEU A CA 1
ATOM 942 C C . LEU A 1 126 ? 1.667 -0.310 15.409 1.00 91.25 126 LEU A C 1
ATOM 944 O O . LEU A 1 126 ? 2.869 -0.098 15.294 1.00 91.25 126 LEU A O 1
ATOM 948 N N . THR A 1 127 ? 1.112 -1.493 15.213 1.00 90.19 127 THR A N 1
ATOM 949 C CA . THR A 1 127 ? 1.818 -2.673 14.719 1.00 90.19 127 THR A CA 1
ATOM 950 C C . THR A 1 127 ? 1.342 -3.028 13.310 1.00 90.19 127 THR A C 1
ATOM 952 O O . THR A 1 127 ? 0.362 -2.487 12.801 1.00 90.19 127 THR A O 1
ATOM 955 N N . GLU A 1 128 ? 1.988 -3.988 12.660 1.00 89.75 128 GLU A N 1
ATOM 956 C CA . GLU A 1 128 ? 1.637 -4.421 11.306 1.00 89.75 128 GLU A CA 1
ATOM 957 C C . GLU A 1 128 ? 0.210 -4.952 11.217 1.00 89.75 128 GLU A C 1
ATOM 959 O O . GLU A 1 128 ? -0.453 -4.744 10.205 1.00 89.75 128 GLU A O 1
ATOM 964 N N . TYR A 1 129 ? -0.298 -5.611 12.262 1.00 88.75 129 TYR A N 1
ATOM 965 C CA . TYR A 1 129 ? -1.677 -6.089 12.237 1.00 88.75 129 TYR A CA 1
ATOM 966 C C . TYR A 1 129 ? -2.687 -4.948 12.380 1.00 88.75 129 TYR A C 1
ATOM 968 O O . TYR A 1 129 ? -3.752 -5.022 11.770 1.00 88.75 129 TYR A O 1
ATOM 976 N N . ASP A 1 130 ? -2.347 -3.884 13.114 1.00 93.56 130 ASP A N 1
ATOM 977 C CA . ASP A 1 130 ? -3.164 -2.670 13.187 1.00 93.56 130 ASP A CA 1
ATOM 978 C C . ASP A 1 130 ? -3.222 -1.980 11.823 1.00 93.56 130 ASP A C 1
ATOM 980 O O . ASP A 1 130 ? -4.297 -1.612 11.349 1.00 93.56 130 ASP A O 1
ATOM 984 N N . LEU A 1 131 ? -2.068 -1.867 11.159 1.00 94.19 131 LEU A N 1
ATOM 985 C CA . LEU A 1 131 ? -1.946 -1.295 9.819 1.00 94.19 131 LEU A CA 1
ATOM 986 C C . LEU A 1 131 ? -2.696 -2.137 8.777 1.00 94.19 131 LEU A C 1
ATOM 988 O O . LEU A 1 131 ? -3.469 -1.597 7.987 1.00 94.19 131 LEU A O 1
ATOM 992 N N . ASN A 1 132 ? -2.545 -3.462 8.812 1.00 92.12 132 ASN A N 1
ATOM 993 C CA . ASN A 1 132 ? -3.247 -4.375 7.910 1.00 92.12 132 ASN A CA 1
ATOM 994 C C . ASN A 1 132 ? -4.765 -4.357 8.131 1.00 92.12 132 ASN A C 1
ATOM 996 O O . ASN A 1 132 ? -5.516 -4.433 7.158 1.00 92.12 132 ASN A O 1
ATOM 1000 N N . LEU A 1 133 ? -5.223 -4.229 9.382 1.00 93.38 133 LEU A N 1
ATOM 1001 C CA . LEU A 1 133 ? -6.637 -4.040 9.702 1.00 93.38 133 LEU A CA 1
ATOM 1002 C C . LEU A 1 133 ? -7.152 -2.713 9.148 1.00 93.38 133 LEU A C 1
ATOM 1004 O O . LEU A 1 133 ? -8.179 -2.693 8.473 1.00 93.38 133 LEU A O 1
ATOM 1008 N N . ALA A 1 134 ? -6.426 -1.623 9.399 1.00 94.75 134 ALA A N 1
ATOM 1009 C CA . ALA A 1 134 ? -6.786 -0.290 8.938 1.00 94.75 134 ALA A CA 1
ATOM 1010 C C . ALA A 1 134 ? -6.871 -0.216 7.405 1.00 94.75 134 ALA A C 1
ATOM 1012 O O . ALA A 1 134 ? -7.810 0.369 6.872 1.00 94.75 134 ALA A O 1
ATOM 1013 N N . ALA A 1 135 ? -5.962 -0.888 6.696 1.00 92.38 135 ALA A N 1
ATOM 1014 C CA . ALA A 1 135 ? -5.969 -0.999 5.239 1.00 92.38 135 ALA A CA 1
ATOM 1015 C C . ALA A 1 135 ? -7.226 -1.668 4.657 1.00 92.38 135 ALA A C 1
ATOM 1017 O O . ALA A 1 135 ? -7.550 -1.442 3.494 1.00 92.38 135 ALA A O 1
ATOM 1018 N N . ARG A 1 136 ? -7.944 -2.477 5.447 1.00 90.69 136 ARG A N 1
ATOM 1019 C CA . ARG A 1 136 ? -9.194 -3.135 5.031 1.00 90.69 136 ARG A CA 1
ATOM 1020 C C . ARG A 1 136 ? -10.444 -2.291 5.297 1.00 90.69 136 ARG A C 1
ATOM 1022 O O . ARG A 1 136 ? -11.543 -2.688 4.912 1.00 90.69 136 ARG A O 1
ATOM 1029 N N . LEU A 1 137 ? -10.313 -1.144 5.964 1.00 91.25 137 LEU A N 1
ATOM 1030 C CA . LEU A 1 137 ? -11.444 -0.272 6.272 1.00 91.25 137 LEU A CA 1
ATOM 1031 C C . LEU A 1 137 ? -11.781 0.587 5.049 1.00 91.25 137 LEU A C 1
ATOM 1033 O O . LEU A 1 137 ? -11.004 1.445 4.643 1.00 91.25 137 LEU A O 1
ATOM 1037 N N . SER A 1 138 ? -12.972 0.381 4.485 1.00 82.56 138 SER A N 1
ATOM 1038 C CA . SER A 1 138 ? -13.439 1.078 3.277 1.00 82.56 138 SER A CA 1
ATOM 1039 C C . SER A 1 138 ? -13.558 2.601 3.478 1.00 82.56 138 SER A C 1
ATOM 1041 O O . SER A 1 138 ? -13.280 3.395 2.578 1.00 82.56 138 SER A O 1
ATOM 1043 N N . LYS A 1 139 ? -13.996 3.014 4.674 1.00 87.12 139 LYS A N 1
ATOM 1044 C CA . LYS A 1 139 ? -14.304 4.399 5.052 1.00 87.12 139 LYS A CA 1
ATOM 1045 C C . LYS A 1 139 ? -13.782 4.676 6.466 1.00 87.12 139 LYS A C 1
ATOM 1047 O O . LYS A 1 139 ? -14.576 4.718 7.407 1.00 87.12 139 LYS A O 1
ATOM 1052 N N . PRO A 1 140 ? -12.461 4.843 6.645 1.00 91.00 140 PRO A N 1
ATOM 1053 C CA . PRO A 1 140 ? -11.886 5.100 7.960 1.00 91.00 140 PRO A CA 1
ATOM 1054 C C . PRO A 1 140 ? -12.372 6.444 8.517 1.00 91.00 140 PRO A C 1
ATOM 1056 O O . PRO A 1 140 ? -12.454 7.448 7.800 1.00 91.00 140 PRO A O 1
ATOM 1059 N N . ASP A 1 141 ? -12.693 6.453 9.808 1.00 94.31 141 ASP A N 1
ATOM 1060 C CA . ASP A 1 141 ? -13.002 7.662 10.578 1.00 94.31 141 ASP A CA 1
ATOM 1061 C C . ASP A 1 141 ? -11.760 8.570 10.700 1.00 94.31 141 ASP A C 1
ATOM 1063 O O . ASP A 1 141 ? -10.642 8.039 10.699 1.00 94.31 141 ASP A O 1
ATOM 1067 N N . PRO A 1 142 ? -11.905 9.904 10.854 1.00 95.00 142 PRO A N 1
ATOM 1068 C CA . PRO A 1 142 ? -10.768 10.796 11.086 1.00 95.00 142 PRO A CA 1
ATOM 1069 C C . PRO A 1 142 ? -9.825 10.333 12.200 1.00 95.00 142 PRO A C 1
ATOM 1071 O O . PRO A 1 142 ? -8.614 10.441 12.041 1.00 95.00 142 PRO A O 1
ATOM 1074 N N . TYR A 1 143 ? -10.339 9.739 13.283 1.00 94.88 143 TYR A N 1
ATOM 1075 C CA . TYR A 1 143 ? -9.487 9.184 14.336 1.00 94.88 143 TYR A CA 1
ATOM 1076 C C . TYR A 1 143 ? -8.520 8.108 13.813 1.00 94.88 143 TYR A C 1
ATOM 1078 O O . TYR A 1 143 ? -7.338 8.130 14.159 1.00 94.88 143 TYR A O 1
ATOM 1086 N N . VAL A 1 144 ? -8.999 7.193 12.963 1.00 95.81 144 VAL A N 1
ATOM 1087 C CA . VAL A 1 144 ? -8.165 6.145 12.355 1.00 95.81 144 VAL A CA 1
ATOM 1088 C C . VAL A 1 144 ? -7.119 6.783 11.450 1.00 95.81 144 VAL A C 1
ATOM 1090 O O . VAL A 1 144 ? -5.939 6.467 11.570 1.00 95.81 144 VAL A O 1
ATOM 1093 N N . VAL A 1 145 ? -7.535 7.718 10.591 1.00 96.44 145 VAL A N 1
ATOM 1094 C CA . VAL A 1 145 ? -6.634 8.440 9.680 1.00 96.44 145 VAL A CA 1
ATOM 1095 C C . VAL A 1 145 ? -5.503 9.121 10.460 1.00 96.44 145 VAL A C 1
ATOM 1097 O O . VAL A 1 145 ? -4.333 8.894 10.151 1.00 96.44 145 VAL A O 1
ATOM 1100 N N . THR A 1 146 ? -5.827 9.869 11.520 1.00 96.44 146 THR A N 1
ATOM 1101 C CA . THR A 1 146 ? -4.835 10.536 12.376 1.00 96.44 146 THR A CA 1
ATOM 1102 C C . THR A 1 146 ? -3.926 9.535 13.097 1.00 96.44 146 THR A C 1
ATOM 1104 O O . THR A 1 146 ? -2.720 9.760 13.188 1.00 96.44 146 THR A O 1
ATOM 1107 N N . ALA A 1 147 ? -4.459 8.413 13.595 1.00 96.06 147 ALA A N 1
ATOM 1108 C CA . ALA A 1 147 ? -3.649 7.386 14.252 1.00 96.06 147 ALA A CA 1
ATOM 1109 C C . ALA A 1 147 ? -2.616 6.771 13.291 1.00 96.06 147 ALA A C 1
ATOM 1111 O O . ALA A 1 147 ? -1.445 6.642 13.661 1.00 96.06 147 ALA A O 1
ATOM 1112 N N . ILE A 1 148 ? -3.026 6.461 12.052 1.00 96.44 148 ILE A N 1
ATOM 1113 C CA . ILE A 1 148 ? -2.116 5.982 11.002 1.00 96.44 148 ILE A CA 1
ATOM 1114 C C . ILE A 1 148 ? -1.084 7.058 10.657 1.00 96.44 148 ILE A C 1
ATOM 1116 O O . ILE A 1 148 ? 0.107 6.758 10.599 1.00 96.44 148 ILE A O 1
ATOM 1120 N N . ALA A 1 149 ? -1.501 8.313 10.480 1.00 97.25 149 ALA A N 1
ATOM 1121 C CA . ALA A 1 149 ? -0.591 9.402 10.140 1.00 97.25 149 ALA A CA 1
ATOM 1122 C C . ALA A 1 149 ? 0.477 9.656 11.214 1.00 97.25 149 ALA A C 1
ATOM 1124 O O . ALA A 1 149 ? 1.645 9.856 10.880 1.00 97.25 149 ALA A O 1
ATOM 1125 N N . ASN A 1 150 ? 0.113 9.553 12.495 1.00 96.44 150 ASN A N 1
ATOM 1126 C CA . ASN A 1 150 ? 1.055 9.663 13.612 1.00 96.44 150 ASN A CA 1
ATOM 1127 C C . ASN A 1 150 ? 2.099 8.536 13.635 1.00 96.44 150 ASN A C 1
ATOM 1129 O O . ASN A 1 150 ? 3.192 8.730 14.163 1.00 96.44 150 ASN A O 1
ATOM 1133 N N . SER A 1 151 ? 1.780 7.363 13.078 1.00 95.56 151 SER A N 1
ATOM 1134 C CA . SER A 1 151 ? 2.764 6.302 12.840 1.00 95.56 151 SER A CA 1
ATOM 1135 C C . SER A 1 151 ? 3.592 6.610 11.584 1.00 95.56 151 SER A C 1
ATOM 1137 O O . SER A 1 151 ? 4.815 6.669 11.653 1.00 95.56 151 SER A O 1
ATOM 1139 N N . ALA A 1 152 ? 2.940 6.920 10.461 1.00 96.44 152 ALA A N 1
ATOM 1140 C CA . ALA A 1 152 ? 3.553 7.177 9.153 1.00 96.44 152 ALA A CA 1
ATOM 1141 C C . ALA A 1 152 ? 4.584 8.324 9.140 1.00 96.44 152 ALA A C 1
ATOM 1143 O O . ALA A 1 152 ? 5.605 8.253 8.441 1.00 96.44 152 ALA A O 1
ATOM 1144 N N . PHE A 1 153 ? 4.322 9.386 9.900 1.00 96.56 153 PHE A N 1
ATOM 1145 C CA . PHE A 1 153 ? 5.170 10.575 10.004 1.00 96.56 153 PHE A CA 1
ATOM 1146 C C . PHE A 1 153 ? 5.861 10.700 11.362 1.00 96.56 153 PHE A C 1
ATOM 1148 O O . PHE A 1 153 ? 6.322 11.783 11.708 1.00 96.56 153 PHE A O 1
ATOM 1155 N N . ASN A 1 154 ? 5.960 9.608 12.126 1.00 94.94 154 ASN A N 1
ATOM 1156 C CA . ASN A 1 154 ? 6.737 9.627 13.357 1.00 94.94 154 ASN A CA 1
ATOM 1157 C C . ASN A 1 154 ? 8.213 9.911 13.050 1.00 94.94 154 ASN A C 1
ATOM 1159 O O . ASN A 1 154 ? 8.782 9.302 12.138 1.00 94.94 154 ASN A O 1
ATOM 1163 N N . ASP A 1 155 ? 8.845 10.789 13.828 1.00 92.31 155 ASP A N 1
ATOM 1164 C CA . ASP A 1 155 ? 10.270 11.098 13.676 1.00 92.31 155 ASP A CA 1
ATOM 1165 C C . ASP A 1 155 ? 11.152 9.882 14.001 1.00 92.31 155 ASP A C 1
ATOM 1167 O O . ASP A 1 155 ? 12.206 9.681 13.388 1.00 92.31 155 ASP A O 1
ATOM 1171 N N . LEU A 1 156 ? 10.697 9.024 14.918 1.00 91.25 156 LEU A N 1
ATOM 1172 C CA . LEU A 1 156 ? 11.404 7.824 15.344 1.00 91.25 156 LEU A CA 1
ATOM 1173 C C . LEU A 1 156 ? 10.963 6.592 14.538 1.00 91.25 156 LEU A C 1
ATOM 1175 O O . LEU A 1 156 ? 9.774 6.456 14.229 1.00 91.25 156 LEU A O 1
ATOM 1179 N N . PRO A 1 157 ? 11.892 5.661 14.237 1.00 90.94 157 PRO A N 1
ATOM 1180 C CA . PRO A 1 157 ? 11.544 4.362 13.670 1.00 90.94 157 PRO A CA 1
ATOM 1181 C C . PRO A 1 157 ? 10.464 3.659 14.491 1.00 90.94 157 PRO A C 1
ATOM 1183 O O . PRO A 1 157 ? 10.522 3.641 15.722 1.00 90.94 157 PRO A O 1
ATOM 1186 N N . GLN A 1 158 ? 9.491 3.072 13.802 1.00 90.75 158 GLN A N 1
ATOM 1187 C CA . GLN A 1 158 ? 8.426 2.288 14.418 1.00 90.75 158 GLN A CA 1
ATOM 1188 C C . GLN A 1 158 ? 8.788 0.819 14.231 1.00 90.75 158 GLN A C 1
ATOM 1190 O O . GLN A 1 158 ? 8.769 0.324 13.110 1.00 90.75 158 GLN A O 1
ATOM 1195 N N . GLN A 1 159 ? 9.197 0.139 15.300 1.00 88.62 159 GLN A N 1
ATOM 1196 C CA . GLN A 1 159 ? 9.661 -1.243 15.186 1.00 88.62 159 GLN A CA 1
ATOM 1197 C C . GLN A 1 159 ? 8.518 -2.182 14.804 1.00 88.62 159 GLN A C 1
ATOM 1199 O O . GLN A 1 159 ? 7.433 -2.136 15.383 1.00 88.62 159 GLN A O 1
ATOM 1204 N N . SER A 1 160 ? 8.802 -3.053 13.845 1.00 86.44 160 SER A N 1
ATOM 1205 C CA . SER A 1 160 ? 7.956 -4.177 13.476 1.00 86.44 160 SER A CA 1
ATOM 1206 C C . SER A 1 160 ? 7.837 -5.160 14.641 1.00 86.44 160 SER A C 1
ATOM 1208 O O . SER A 1 160 ? 8.824 -5.518 15.287 1.00 86.44 160 SER A O 1
ATOM 1210 N N . GLY A 1 161 ? 6.609 -5.605 14.913 1.00 83.44 161 GLY A N 1
ATOM 1211 C CA . GLY A 1 161 ? 6.333 -6.631 15.917 1.00 83.44 161 GLY A CA 1
ATOM 1212 C C . GLY A 1 161 ? 6.655 -8.052 15.440 1.00 83.44 161 GLY A C 1
ATOM 1213 O O . GLY A 1 161 ? 6.640 -8.978 16.250 1.00 83.44 161 GLY A O 1
ATOM 1214 N N . ILE A 1 162 ? 6.903 -8.237 14.139 1.00 82.81 162 ILE A N 1
ATOM 1215 C CA . ILE A 1 162 ? 7.222 -9.529 13.508 1.00 82.81 162 ILE A CA 1
ATOM 1216 C C . ILE A 1 162 ? 8.726 -9.642 13.217 1.00 82.81 162 ILE A C 1
ATOM 1218 O O . ILE A 1 162 ? 9.337 -10.681 13.466 1.00 82.81 162 ILE A O 1
ATOM 1222 N N . PHE A 1 163 ? 9.324 -8.567 12.714 1.00 84.25 163 PHE A N 1
ATOM 1223 C CA . PHE A 1 163 ? 10.722 -8.448 12.333 1.00 84.25 163 PHE A CA 1
ATOM 1224 C C . PHE A 1 163 ? 11.351 -7.300 13.125 1.00 84.25 163 PHE A C 1
ATOM 1226 O O . PHE A 1 163 ? 11.407 -6.176 12.651 1.00 84.25 163 PHE A O 1
ATOM 1233 N N . GLU A 1 164 ? 11.870 -7.567 14.326 1.00 83.38 164 GLU A N 1
ATOM 1234 C CA . GLU A 1 164 ? 12.364 -6.528 15.260 1.00 83.38 164 GLU A CA 1
ATOM 1235 C C . GLU A 1 164 ? 13.392 -5.545 14.657 1.00 83.38 164 GLU A C 1
ATOM 1237 O O . GLU A 1 164 ? 13.594 -4.441 15.165 1.00 83.38 164 GLU A O 1
ATOM 1242 N N . SER A 1 165 ? 14.060 -5.939 13.569 1.00 86.12 165 SER A N 1
ATOM 1243 C CA . SER A 1 165 ? 15.000 -5.103 12.827 1.00 86.12 165 SER A CA 1
ATOM 1244 C C . SER A 1 165 ? 14.362 -4.193 11.775 1.00 86.12 165 SER A C 1
ATOM 1246 O O . SER A 1 165 ? 15.112 -3.495 11.101 1.00 86.12 165 SER A O 1
ATOM 1248 N N . GLU A 1 166 ? 13.044 -4.214 11.579 1.00 89.75 166 GLU A N 1
ATOM 1249 C CA . GLU A 1 166 ? 12.351 -3.455 10.535 1.00 89.75 166 GLU A CA 1
ATOM 1250 C C . GLU A 1 166 ? 11.567 -2.253 11.076 1.00 89.75 166 GLU A C 1
ATOM 1252 O O . GLU A 1 166 ? 10.965 -2.299 12.147 1.00 89.75 166 GLU A O 1
ATOM 1257 N N . ASP A 1 167 ? 11.566 -1.170 10.302 1.00 92.94 167 ASP A N 1
ATOM 1258 C CA . ASP A 1 167 ? 10.762 0.030 10.509 1.00 92.94 167 ASP A CA 1
ATOM 1259 C C . ASP A 1 167 ? 9.481 -0.048 9.669 1.00 92.94 167 ASP A C 1
ATOM 1261 O O . ASP A 1 167 ? 9.552 -0.126 8.439 1.00 92.94 167 ASP A O 1
ATOM 1265 N N . ILE A 1 168 ? 8.318 0.005 10.318 1.00 93.88 168 ILE A N 1
ATOM 1266 C CA . ILE A 1 168 ? 6.996 -0.132 9.684 1.00 93.88 168 ILE A CA 1
ATOM 1267 C C . ILE A 1 168 ? 6.408 1.196 9.202 1.00 93.88 168 ILE A C 1
ATOM 1269 O O . ILE A 1 168 ? 5.309 1.213 8.645 1.00 93.88 168 ILE A O 1
ATOM 1273 N N . ARG A 1 169 ? 7.101 2.327 9.383 1.00 96.00 169 ARG A N 1
ATOM 1274 C CA . ARG A 1 169 ? 6.629 3.623 8.864 1.00 96.00 169 ARG A CA 1
ATOM 1275 C C . ARG A 1 169 ? 6.315 3.609 7.359 1.00 96.00 169 ARG A C 1
ATOM 1277 O O . ARG A 1 169 ? 5.293 4.194 6.994 1.00 96.00 169 ARG A O 1
ATOM 1284 N N . PRO A 1 170 ? 7.093 2.939 6.480 1.00 96.19 170 PRO A N 1
ATOM 1285 C CA . PRO A 1 170 ? 6.722 2.798 5.075 1.00 96.19 170 PRO A CA 1
ATOM 1286 C C . PRO A 1 170 ? 5.371 2.107 4.879 1.00 96.19 170 PRO A C 1
ATOM 1288 O O . PRO A 1 170 ? 4.545 2.599 4.116 1.00 96.19 170 PRO A O 1
ATOM 1291 N N . LEU A 1 171 ? 5.106 1.030 5.626 1.00 94.56 171 LEU A N 1
ATOM 1292 C CA . LEU A 1 171 ? 3.818 0.341 5.603 1.00 94.56 171 LEU A CA 1
ATOM 1293 C C . LEU A 1 171 ? 2.690 1.284 6.046 1.00 94.56 171 LEU A C 1
ATOM 1295 O O . LEU A 1 171 ? 1.679 1.397 5.358 1.00 94.56 171 LEU A O 1
ATOM 1299 N N . ALA A 1 172 ? 2.878 2.016 7.149 1.00 96.00 172 ALA A N 1
ATOM 1300 C CA . ALA A 1 172 ? 1.890 2.974 7.647 1.00 96.00 172 ALA A CA 1
ATOM 1301 C C . ALA A 1 172 ? 1.576 4.077 6.623 1.00 96.00 172 ALA A C 1
ATOM 1303 O O . ALA A 1 172 ? 0.417 4.457 6.452 1.00 96.00 172 ALA A O 1
ATOM 1304 N N . ARG A 1 173 ? 2.590 4.564 5.899 1.00 97.44 173 ARG A N 1
ATOM 1305 C CA . ARG A 1 173 ? 2.414 5.551 4.827 1.00 97.44 173 ARG A CA 1
ATOM 1306 C C . ARG A 1 173 ? 1.579 5.007 3.678 1.00 97.44 173 ARG A C 1
ATOM 1308 O O . ARG A 1 173 ? 0.685 5.692 3.195 1.00 97.44 173 ARG A O 1
ATOM 1315 N N . SER A 1 174 ? 1.824 3.771 3.277 1.00 95.81 174 SER A N 1
ATOM 1316 C CA . SER A 1 174 ? 1.049 3.120 2.225 1.00 95.81 174 SER A CA 1
ATOM 1317 C C . SER A 1 174 ? -0.396 2.880 2.643 1.00 95.81 174 SER A C 1
ATOM 1319 O O . SER A 1 174 ? -1.307 3.143 1.861 1.00 95.81 174 SER A O 1
ATOM 1321 N N . VAL A 1 175 ? -0.627 2.502 3.907 1.00 95.44 175 VAL A N 1
ATOM 1322 C CA . VAL A 1 175 ? -1.983 2.431 4.469 1.00 95.44 175 VAL A CA 1
ATOM 1323 C C . VAL A 1 175 ? -2.677 3.795 4.429 1.00 95.44 175 VAL A C 1
ATOM 1325 O O . VAL A 1 175 ? -3.817 3.904 3.983 1.00 95.44 175 VAL A O 1
ATOM 1328 N N . LEU A 1 176 ? -1.977 4.861 4.818 1.00 96.56 176 LEU A N 1
ATOM 1329 C CA . LEU A 1 176 ? -2.506 6.222 4.735 1.00 96.56 176 LEU A CA 1
ATOM 1330 C C . LEU A 1 176 ? -2.795 6.651 3.285 1.00 96.56 176 LEU A C 1
ATOM 1332 O O . LEU A 1 176 ? -3.769 7.362 3.028 1.00 96.56 176 LEU A O 1
ATOM 1336 N N . ALA A 1 177 ? -1.978 6.208 2.328 1.00 96.31 177 ALA A N 1
ATOM 1337 C CA . ALA A 1 177 ? -2.180 6.475 0.909 1.00 96.31 177 ALA A CA 1
ATOM 1338 C C . ALA A 1 177 ? -3.462 5.815 0.380 1.00 96.31 177 ALA A C 1
ATOM 1340 O O . ALA A 1 177 ? -4.220 6.447 -0.355 1.00 96.31 177 ALA A O 1
ATOM 1341 N N . GLY A 1 178 ? -3.773 4.583 0.796 1.00 93.94 178 GLY A N 1
ATOM 1342 C CA . GLY A 1 178 ? -5.020 3.924 0.394 1.00 93.94 178 GLY A CA 1
ATOM 1343 C C . GLY A 1 178 ? -6.294 4.595 0.919 1.00 93.94 178 GLY A C 1
ATOM 1344 O O . GLY A 1 178 ? -7.367 4.350 0.372 1.00 93.94 178 GLY A O 1
ATOM 1345 N N . PHE A 1 179 ? -6.193 5.508 1.893 1.00 94.44 179 PHE A N 1
ATOM 1346 C CA . PHE A 1 179 ? -7.315 6.349 2.331 1.00 94.44 179 PHE A CA 1
ATOM 1347 C C . PHE A 1 179 ? -7.625 7.519 1.377 1.00 94.44 179 PHE A C 1
ATOM 1349 O O . PHE A 1 179 ? -8.660 8.174 1.534 1.00 94.44 179 PHE A O 1
ATOM 1356 N N . ARG A 1 180 ? -6.783 7.746 0.355 1.00 94.31 180 ARG A N 1
ATOM 1357 C CA . ARG A 1 180 ? -7.003 8.692 -0.756 1.00 94.31 180 ARG A CA 1
ATOM 1358 C C . ARG A 1 180 ? -7.335 10.106 -0.264 1.00 94.31 180 ARG A C 1
ATOM 1360 O O . ARG A 1 180 ? -6.576 10.690 0.495 1.00 94.31 180 ARG A O 1
ATOM 1367 N N . GLU A 1 181 ? -8.480 10.660 -0.657 1.00 94.94 181 GLU A N 1
ATOM 1368 C CA . GLU A 1 181 ? -8.913 12.018 -0.300 1.00 94.94 181 GLU A CA 1
ATOM 1369 C C . GLU A 1 181 ? -8.982 12.253 1.216 1.00 94.94 181 GLU A C 1
ATOM 1371 O O . GLU A 1 181 ? -8.807 13.379 1.674 1.00 94.94 181 GLU A O 1
ATOM 1376 N N . ARG A 1 182 ? -9.177 11.202 2.024 1.00 96.06 182 ARG A N 1
ATOM 1377 C CA . ARG A 1 182 ? -9.187 11.337 3.488 1.00 96.06 182 ARG A CA 1
ATOM 1378 C C . ARG A 1 182 ? -7.811 11.661 4.069 1.00 96.06 182 ARG A C 1
ATOM 1380 O O . ARG A 1 182 ? -7.758 12.157 5.186 1.00 96.06 182 ARG A O 1
ATOM 1387 N N . SER A 1 183 ? -6.722 11.420 3.339 1.00 96.31 183 SER A N 1
ATOM 1388 C CA . SER A 1 183 ? -5.365 11.810 3.738 1.00 96.31 183 SER A CA 1
ATOM 1389 C C . SER A 1 183 ? -4.884 13.114 3.082 1.00 96.31 183 SER A C 1
ATOM 1391 O O . SER A 1 183 ? -3.697 13.431 3.159 1.00 96.31 183 SER A O 1
ATOM 1393 N N . ALA A 1 184 ? -5.796 13.908 2.495 1.00 97.50 184 ALA A N 1
ATOM 1394 C CA . ALA A 1 184 ? -5.501 15.187 1.831 1.00 97.50 184 ALA A CA 1
ATOM 1395 C C . ALA A 1 184 ? -4.653 16.152 2.676 1.00 97.50 184 ALA A C 1
ATOM 1397 O O . ALA A 1 184 ? -3.749 16.797 2.146 1.00 97.50 184 ALA A O 1
ATOM 1398 N N . GLU A 1 185 ? -4.881 16.221 3.992 1.00 98.06 185 GLU A N 1
ATOM 1399 C CA . GLU A 1 185 ? -4.124 17.111 4.887 1.00 98.06 185 GLU A CA 1
ATOM 1400 C C . GLU A 1 185 ? -2.618 16.790 4.948 1.00 98.06 185 GLU A C 1
ATOM 1402 O O . GLU A 1 185 ? -1.803 17.658 5.255 1.00 98.06 185 GLU A O 1
ATOM 1407 N N . TYR A 1 186 ? -2.231 15.561 4.595 1.00 98.31 186 TYR A N 1
ATOM 1408 C CA . TYR A 1 186 ? -0.844 15.099 4.612 1.00 98.31 186 TYR A CA 1
ATOM 1409 C C . TYR A 1 186 ? -0.155 15.191 3.244 1.00 98.31 186 TYR A C 1
ATOM 1411 O O . TYR A 1 186 ? 1.039 14.896 3.145 1.00 98.31 186 TYR A O 1
ATOM 1419 N N . ALA A 1 187 ? -0.868 15.608 2.192 1.00 98.38 187 ALA A N 1
ATOM 1420 C CA . ALA A 1 187 ? -0.377 15.591 0.815 1.00 98.38 187 ALA A CA 1
ATOM 1421 C C . ALA A 1 187 ? 0.896 16.439 0.625 1.00 98.38 187 ALA A C 1
ATOM 1423 O O . ALA A 1 187 ? 1.871 15.974 0.034 1.00 98.38 187 ALA A O 1
ATOM 1424 N N . GLU A 1 188 ? 0.922 17.654 1.179 1.00 98.62 188 GLU A N 1
ATOM 1425 C CA . GLU A 1 188 ? 2.067 18.575 1.095 1.00 98.62 188 GLU A CA 1
ATOM 1426 C C . GLU A 1 188 ? 3.299 18.064 1.850 1.00 98.62 188 GLU A C 1
ATOM 1428 O O . GLU A 1 188 ? 4.432 18.145 1.366 1.00 98.62 188 GLU A O 1
ATOM 1433 N N . LEU A 1 189 ? 3.090 17.516 3.051 1.00 98.50 189 LEU A N 1
ATOM 1434 C CA . LEU A 1 189 ? 4.170 16.931 3.843 1.00 98.50 189 LEU A CA 1
ATOM 1435 C C . LEU A 1 189 ? 4.769 15.722 3.119 1.00 98.50 189 LEU A C 1
ATOM 1437 O O . LEU A 1 189 ? 5.990 15.621 2.987 1.00 98.50 189 LEU A O 1
ATOM 1441 N N . ALA A 1 190 ? 3.912 14.842 2.604 1.00 98.56 190 ALA A N 1
ATOM 1442 C CA . ALA A 1 190 ? 4.319 13.684 1.829 1.00 98.56 190 ALA A CA 1
ATOM 1443 C C . ALA A 1 190 ? 5.092 14.095 0.568 1.00 98.56 190 ALA A C 1
ATOM 1445 O O . ALA A 1 190 ? 6.180 13.577 0.320 1.00 98.56 190 ALA A O 1
ATOM 1446 N N . TYR A 1 191 ? 4.603 15.094 -0.174 1.00 98.75 191 TYR A N 1
ATOM 1447 C CA . TYR A 1 191 ? 5.264 15.591 -1.380 1.00 98.75 191 TYR A CA 1
ATOM 1448 C C . TYR A 1 191 ? 6.698 16.071 -1.111 1.00 98.75 191 TYR A C 1
ATOM 1450 O O . TYR A 1 191 ? 7.624 15.769 -1.872 1.00 98.75 191 TYR A O 1
ATOM 1458 N N . LYS A 1 192 ? 6.925 16.768 0.007 1.00 98.56 192 LYS A N 1
ATOM 1459 C CA . LYS A 1 192 ? 8.269 17.216 0.412 1.00 98.56 192 LYS A CA 1
ATOM 1460 C C . LYS A 1 192 ? 9.222 16.052 0.700 1.00 98.56 192 LYS A C 1
ATOM 1462 O O . LYS A 1 192 ? 10.418 16.192 0.465 1.00 98.56 192 LYS A O 1
ATOM 1467 N N . GLN A 1 193 ? 8.702 14.915 1.159 1.00 98.38 193 GLN A N 1
ATOM 1468 C CA . GLN A 1 193 ? 9.487 13.736 1.536 1.00 98.38 193 GLN A CA 1
ATOM 1469 C C . GLN A 1 193 ? 9.645 12.699 0.410 1.00 98.38 193 GLN A C 1
ATOM 1471 O O . GLN A 1 193 ? 10.335 11.700 0.602 1.00 98.38 193 GLN A O 1
ATOM 1476 N N . MET A 1 194 ? 9.042 12.922 -0.763 1.00 98.56 194 MET A N 1
ATOM 1477 C CA . MET A 1 194 ? 9.153 12.016 -1.911 1.00 98.56 194 MET A CA 1
ATOM 1478 C C . MET A 1 194 ? 10.604 11.804 -2.355 1.00 98.56 194 MET A C 1
ATOM 1480 O O . MET A 1 194 ? 11.328 12.764 -2.638 1.00 98.56 194 MET A O 1
ATOM 1484 N N . SER A 1 195 ? 10.992 10.541 -2.504 1.00 97.69 195 SER A N 1
ATOM 1485 C CA . SER A 1 195 ? 12.304 10.120 -3.001 1.00 97.69 195 SER A CA 1
ATOM 1486 C C . SER A 1 195 ? 12.224 8.711 -3.594 1.00 97.69 195 SER A C 1
ATOM 1488 O O . SER A 1 195 ? 11.393 7.911 -3.175 1.00 97.69 195 SER A O 1
ATOM 1490 N N . ALA A 1 196 ? 13.103 8.393 -4.545 1.00 96.19 196 ALA A N 1
ATOM 1491 C CA . ALA A 1 196 ? 13.240 7.049 -5.116 1.00 96.19 196 ALA A CA 1
ATOM 1492 C C . ALA A 1 196 ? 14.254 6.165 -4.360 1.00 96.19 196 ALA A C 1
ATOM 1494 O O . ALA A 1 196 ? 14.424 4.994 -4.693 1.00 96.19 196 ALA A O 1
ATOM 1495 N N . ASN A 1 197 ? 14.958 6.718 -3.365 1.00 95.12 197 ASN A N 1
ATOM 1496 C CA . ASN A 1 197 ? 16.127 6.070 -2.761 1.00 95.12 197 ASN A CA 1
ATOM 1497 C C . ASN A 1 197 ? 15.771 4.962 -1.759 1.00 95.12 197 ASN A C 1
ATOM 1499 O O . ASN A 1 197 ? 16.530 4.007 -1.592 1.00 95.12 197 ASN A O 1
ATOM 1503 N N . ASP A 1 198 ? 14.635 5.086 -1.076 1.00 95.88 198 ASP A N 1
ATOM 1504 C CA . ASP A 1 198 ? 14.231 4.215 0.025 1.00 95.88 198 ASP A CA 1
ATOM 1505 C C . ASP A 1 198 ? 12.698 4.103 0.128 1.00 95.88 198 ASP A C 1
ATOM 1507 O O . ASP A 1 198 ? 11.971 4.793 -0.587 1.00 95.88 198 ASP A O 1
ATOM 1511 N N . SER A 1 199 ? 12.198 3.205 0.986 1.00 95.50 199 SER A 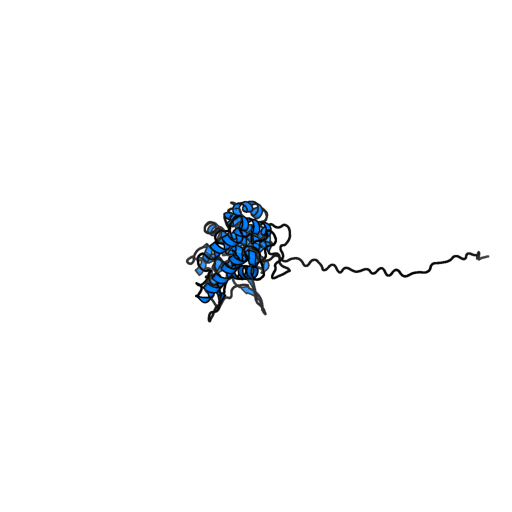N 1
ATOM 1512 C CA . SER A 1 199 ? 10.755 2.946 1.093 1.00 95.50 199 SER A CA 1
ATOM 1513 C C . SER A 1 199 ? 10.004 4.058 1.819 1.00 95.50 199 SER A C 1
ATOM 1515 O O . SER A 1 199 ? 8.792 4.176 1.659 1.00 95.50 199 SER A O 1
ATOM 1517 N N . MET A 1 200 ? 10.689 4.917 2.579 1.00 97.25 200 MET A N 1
ATOM 1518 C CA . MET A 1 200 ? 10.065 6.102 3.172 1.00 97.25 200 MET A CA 1
ATOM 1519 C C . MET A 1 200 ? 9.726 7.121 2.084 1.00 97.25 200 MET A C 1
ATOM 1521 O O . MET A 1 200 ? 8.625 7.675 2.076 1.00 97.25 200 MET A O 1
ATOM 1525 N N . GLY A 1 201 ? 10.641 7.336 1.139 1.00 97.88 201 GLY A N 1
ATOM 1526 C CA . GLY A 1 201 ? 10.440 8.226 0.004 1.00 97.88 201 GLY A CA 1
ATOM 1527 C C . GLY A 1 201 ? 9.363 7.747 -0.969 1.00 97.88 201 GLY A C 1
ATOM 1528 O O . GLY A 1 201 ? 8.524 8.546 -1.393 1.00 97.88 201 GLY A O 1
ATOM 1529 N N . THR A 1 202 ? 9.350 6.457 -1.308 1.00 97.94 202 THR A N 1
ATOM 1530 C CA . THR A 1 202 ? 8.377 5.894 -2.259 1.00 97.94 202 THR A CA 1
ATOM 1531 C C . THR A 1 202 ? 6.978 5.792 -1.650 1.00 97.94 202 THR A C 1
ATOM 1533 O O . THR A 1 202 ? 5.999 6.133 -2.311 1.00 97.94 202 THR A O 1
ATOM 1536 N N . SER A 1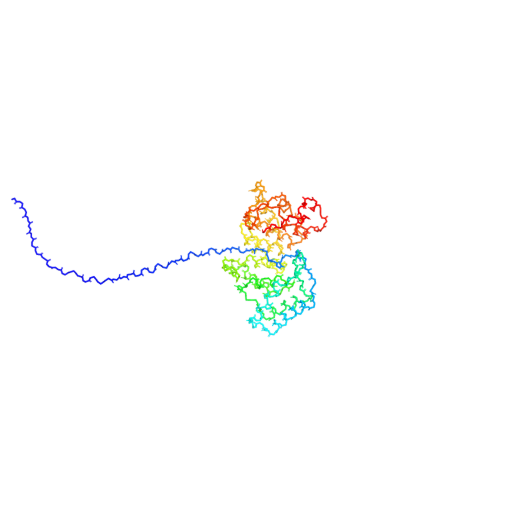 203 ? 6.852 5.438 -0.368 1.00 97.12 203 SER A N 1
ATOM 1537 C CA . SER A 1 203 ? 5.560 5.475 0.335 1.00 97.12 203 SER A CA 1
ATOM 1538 C C . SER A 1 203 ? 5.029 6.901 0.538 1.00 97.12 203 SER A C 1
ATOM 1540 O O . SER A 1 203 ? 3.824 7.128 0.449 1.00 97.12 203 SER A O 1
ATOM 1542 N N . ALA A 1 204 ? 5.901 7.900 0.725 1.00 98.44 204 ALA A N 1
ATOM 1543 C CA . ALA A 1 204 ? 5.488 9.305 0.700 1.00 98.44 204 ALA A CA 1
ATOM 1544 C C . ALA A 1 204 ? 4.942 9.712 -0.679 1.00 98.44 204 ALA A C 1
ATOM 1546 O O . ALA A 1 204 ? 3.970 10.460 -0.769 1.00 98.44 204 ALA A O 1
ATOM 1547 N N . ALA A 1 205 ? 5.512 9.177 -1.760 1.00 98.38 205 ALA A N 1
ATOM 1548 C CA . ALA A 1 205 ? 4.988 9.389 -3.103 1.00 98.38 205 ALA A CA 1
ATOM 1549 C C . ALA A 1 205 ? 3.584 8.799 -3.289 1.00 98.38 205 ALA A C 1
ATOM 1551 O O . ALA A 1 205 ? 2.728 9.458 -3.880 1.00 98.38 205 ALA A O 1
ATOM 1552 N N . GLN A 1 206 ? 3.320 7.618 -2.721 1.00 97.81 206 GLN A N 1
ATOM 1553 C CA . GLN A 1 206 ? 1.979 7.029 -2.711 1.00 97.81 206 GLN A CA 1
ATOM 1554 C C . GLN A 1 206 ? 0.963 7.957 -2.033 1.00 97.81 206 GLN A C 1
ATOM 1556 O O . GLN A 1 206 ? -0.084 8.221 -2.623 1.00 97.81 206 GLN A O 1
ATOM 1561 N N . ILE A 1 207 ? 1.277 8.505 -0.849 1.00 98.31 207 ILE A N 1
ATOM 1562 C CA . ILE A 1 207 ? 0.387 9.455 -0.156 1.00 98.31 207 ILE A CA 1
ATOM 1563 C C . ILE A 1 207 ? 0.181 10.702 -1.009 1.00 98.31 207 ILE A C 1
ATOM 1565 O O . ILE A 1 207 ? -0.958 11.057 -1.284 1.00 98.31 207 ILE A O 1
ATOM 1569 N N . ALA A 1 208 ? 1.258 11.359 -1.451 1.00 98.50 208 ALA A N 1
ATOM 1570 C CA . ALA A 1 208 ? 1.163 12.614 -2.195 1.00 98.50 208 ALA A CA 1
ATOM 1571 C C . ALA A 1 208 ? 0.283 12.467 -3.449 1.00 98.50 208 ALA A C 1
ATOM 1573 O O . ALA A 1 208 ? -0.563 13.320 -3.717 1.00 98.50 208 ALA A O 1
ATOM 1574 N N . ALA A 1 209 ? 0.438 11.364 -4.186 1.00 97.94 209 ALA A N 1
ATOM 1575 C CA . ALA A 1 209 ? -0.389 11.062 -5.347 1.00 97.94 209 ALA A CA 1
ATOM 1576 C C . ALA A 1 209 ? -1.848 10.773 -4.960 1.00 97.94 209 ALA A C 1
ATOM 1578 O O . ALA A 1 209 ? -2.763 11.432 -5.464 1.00 97.94 209 ALA A O 1
ATOM 1579 N N . ALA A 1 210 ? -2.076 9.815 -4.057 1.00 96.75 210 ALA A N 1
ATOM 1580 C CA . ALA A 1 210 ? -3.414 9.354 -3.683 1.00 96.75 210 ALA A CA 1
ATOM 1581 C C . ALA A 1 210 ? -4.255 10.443 -2.998 1.00 96.75 210 ALA A C 1
ATOM 1583 O O . ALA A 1 210 ? -5.457 10.538 -3.242 1.00 96.75 210 ALA A O 1
ATOM 1584 N N . ALA A 1 211 ? -3.607 11.295 -2.204 1.00 97.12 211 ALA A N 1
ATOM 1585 C CA . ALA A 1 211 ? -4.193 12.440 -1.517 1.00 97.12 211 ALA A CA 1
ATOM 1586 C C . ALA A 1 211 ? -4.431 13.651 -2.445 1.00 97.12 211 ALA A C 1
ATOM 1588 O O . ALA A 1 211 ? -5.040 14.635 -2.034 1.00 97.12 211 ALA A O 1
ATOM 1589 N N . GLY A 1 212 ? -3.985 13.579 -3.706 1.00 96.88 212 GLY A N 1
ATOM 1590 C CA . GLY A 1 212 ? -4.334 14.544 -4.748 1.00 96.88 212 GLY A CA 1
ATOM 1591 C C . GLY A 1 212 ? -3.396 15.743 -4.895 1.00 96.88 212 GLY A C 1
ATOM 1592 O O . GLY A 1 212 ? -3.821 16.749 -5.459 1.00 96.88 212 GLY A O 1
ATOM 1593 N N . HIS A 1 213 ? -2.137 15.657 -4.455 1.00 98.44 213 HIS A N 1
ATOM 1594 C CA . HIS A 1 213 ? -1.168 16.730 -4.689 1.00 98.44 213 HIS A CA 1
ATOM 1595 C C . HIS A 1 213 ? -0.934 16.938 -6.203 1.00 98.44 213 HIS A C 1
ATOM 1597 O O . HIS A 1 213 ? -0.601 15.976 -6.907 1.00 98.44 213 HIS A O 1
ATOM 1603 N N . PRO A 1 214 ? -1.034 18.176 -6.727 1.00 97.62 214 PRO A N 1
ATOM 1604 C CA . PRO A 1 214 ? -1.105 18.432 -8.170 1.00 97.62 214 PRO A CA 1
ATOM 1605 C C . PRO A 1 214 ? 0.159 18.036 -8.944 1.00 97.62 214 PRO A C 1
ATOM 1607 O O . PRO A 1 214 ? 0.064 17.648 -10.099 1.00 97.62 214 PRO A O 1
ATOM 1610 N N . LEU A 1 215 ? 1.334 18.097 -8.309 1.00 98.25 215 LEU A N 1
ATOM 1611 C CA . LEU A 1 215 ? 2.626 17.795 -8.950 1.00 98.25 215 LEU A CA 1
ATOM 1612 C C . LEU A 1 215 ? 3.174 16.397 -8.619 1.00 98.25 215 LEU A C 1
ATOM 1614 O O . LEU A 1 215 ? 4.315 16.082 -8.960 1.00 98.25 215 LEU A O 1
ATOM 1618 N N . ALA A 1 216 ? 2.426 15.573 -7.876 1.00 98.50 216 ALA A N 1
ATOM 1619 C CA . ALA A 1 216 ? 2.959 14.302 -7.385 1.00 98.50 216 ALA A CA 1
ATOM 1620 C C . ALA A 1 216 ? 3.186 13.291 -8.516 1.00 98.50 216 ALA A C 1
ATOM 1622 O O . ALA A 1 216 ? 4.247 12.672 -8.557 1.00 98.50 216 ALA A O 1
ATOM 1623 N N . LEU A 1 217 ? 2.238 13.157 -9.447 1.00 98.38 217 LEU A N 1
ATOM 1624 C CA . LEU A 1 217 ? 2.322 12.171 -10.530 1.00 98.38 217 LEU A CA 1
ATOM 1625 C C . LEU A 1 217 ? 3.484 12.458 -11.489 1.00 98.38 217 LEU A C 1
ATOM 1627 O O . LEU A 1 217 ? 4.310 11.572 -11.695 1.00 98.38 217 LEU A O 1
ATOM 1631 N N . ASP A 1 218 ? 3.645 13.706 -11.939 1.00 98.50 218 ASP A N 1
ATOM 1632 C CA . ASP A 1 218 ? 4.788 14.127 -12.768 1.00 98.50 218 ASP A CA 1
ATOM 1633 C C . ASP A 1 218 ? 6.136 13.876 -12.080 1.00 98.50 218 ASP A C 1
ATOM 1635 O O . ASP A 1 218 ? 7.154 13.583 -12.713 1.00 98.50 218 ASP A O 1
ATOM 1639 N N . ARG A 1 219 ? 6.189 14.043 -10.753 1.00 98.62 219 ARG A N 1
ATOM 1640 C CA . ARG A 1 219 ? 7.408 13.779 -9.985 1.00 98.62 219 ARG A CA 1
ATOM 1641 C C . ARG A 1 219 ? 7.673 12.281 -9.852 1.00 98.62 219 ARG A C 1
ATOM 1643 O O . ARG A 1 219 ? 8.831 11.888 -9.934 1.00 98.62 219 ARG A O 1
ATOM 1650 N N . ILE A 1 220 ? 6.642 11.458 -9.664 1.00 98.56 220 ILE A N 1
ATOM 1651 C CA . ILE A 1 220 ? 6.763 9.990 -9.633 1.00 98.56 220 ILE A CA 1
ATOM 1652 C C . ILE A 1 220 ? 7.250 9.466 -10.975 1.00 98.56 220 ILE A C 1
ATOM 1654 O O . ILE A 1 220 ? 8.205 8.694 -11.008 1.00 98.56 220 ILE A O 1
ATOM 1658 N N . GLU A 1 221 ? 6.641 9.928 -12.065 1.00 98.44 221 GLU A N 1
ATOM 1659 C CA . GLU A 1 221 ? 7.023 9.547 -13.420 1.00 98.44 221 GLU A CA 1
ATOM 1660 C C . GLU A 1 221 ? 8.506 9.831 -13.677 1.00 98.44 221 GLU A C 1
ATOM 1662 O O . GLU A 1 221 ? 9.247 8.925 -14.059 1.00 98.44 221 GLU A O 1
ATOM 1667 N N . ARG A 1 222 ? 8.967 11.051 -13.364 1.00 98.38 222 ARG A N 1
ATOM 1668 C CA . ARG A 1 222 ? 10.387 11.418 -13.474 1.00 98.38 222 ARG A CA 1
ATOM 1669 C C . ARG A 1 222 ? 11.287 10.567 -12.586 1.00 98.38 222 ARG A C 1
ATOM 1671 O O . ARG A 1 222 ? 12.282 10.051 -13.071 1.00 98.38 222 ARG A O 1
ATOM 1678 N N . MET A 1 223 ? 10.924 10.355 -11.319 1.00 98.31 223 MET A N 1
ATOM 1679 C CA . MET A 1 223 ? 11.704 9.502 -10.412 1.00 98.31 223 MET A CA 1
ATOM 1680 C C . MET A 1 223 ? 11.881 8.082 -10.965 1.00 98.31 223 MET A C 1
ATOM 1682 O O . MET A 1 223 ? 12.978 7.526 -10.883 1.00 98.31 223 MET A O 1
ATOM 1686 N N . MET A 1 224 ? 10.830 7.494 -11.544 1.00 98.25 224 MET A N 1
ATOM 1687 C CA . MET A 1 224 ? 10.928 6.178 -12.175 1.00 98.25 224 MET A CA 1
ATOM 1688 C C . MET A 1 224 ? 11.773 6.224 -13.456 1.00 98.25 224 MET A C 1
ATOM 1690 O O . MET A 1 224 ? 12.658 5.386 -13.615 1.00 98.25 224 MET A O 1
ATOM 1694 N N . ALA A 1 225 ? 11.551 7.203 -14.337 1.00 97.62 225 ALA A N 1
ATOM 1695 C CA . ALA A 1 225 ? 12.294 7.353 -15.590 1.00 97.62 225 ALA A CA 1
ATOM 1696 C C . ALA A 1 225 ? 13.801 7.579 -15.359 1.00 97.62 225 ALA A C 1
ATOM 1698 O O . ALA A 1 225 ? 14.635 6.914 -15.975 1.00 97.62 225 ALA A O 1
ATOM 1699 N N . ASP A 1 226 ? 14.163 8.448 -14.415 1.00 96.69 226 ASP A N 1
ATOM 1700 C CA . ASP A 1 226 ? 15.552 8.714 -14.026 1.00 96.69 226 ASP A CA 1
ATOM 1701 C C . ASP A 1 226 ? 16.209 7.449 -13.451 1.00 96.69 226 ASP A C 1
ATOM 1703 O O . ASP A 1 226 ? 17.349 7.116 -13.774 1.00 96.69 226 ASP A O 1
ATOM 1707 N N . THR A 1 227 ? 15.463 6.682 -12.649 1.00 95.62 227 THR A N 1
ATOM 1708 C CA . THR A 1 227 ? 15.948 5.420 -12.072 1.00 95.62 227 THR A CA 1
ATOM 1709 C C . THR A 1 227 ? 16.195 4.349 -13.141 1.00 95.62 227 THR A C 1
ATOM 1711 O O . THR A 1 227 ? 17.155 3.582 -13.025 1.00 95.62 227 THR A O 1
ATOM 1714 N N . LEU A 1 228 ? 15.347 4.289 -14.173 1.00 95.56 228 LEU A N 1
ATOM 1715 C CA . LEU A 1 228 ? 15.438 3.319 -15.268 1.00 95.56 228 LEU A CA 1
ATOM 1716 C C . LEU A 1 228 ? 16.496 3.698 -16.312 1.00 95.56 228 LEU A C 1
ATOM 1718 O O . LEU A 1 228 ? 17.205 2.819 -16.792 1.00 95.56 228 LEU A O 1
ATOM 1722 N N . SER A 1 229 ? 16.637 4.984 -16.645 1.00 90.00 229 SER A N 1
ATOM 1723 C CA . SER A 1 229 ? 17.608 5.459 -17.646 1.00 90.00 229 SER A CA 1
ATOM 1724 C C . SER A 1 229 ? 19.065 5.223 -17.233 1.00 90.00 229 SER A C 1
ATOM 1726 O O . SER A 1 229 ? 19.934 5.060 -18.083 1.00 90.00 229 SER A O 1
ATOM 1728 N N . ALA A 1 230 ? 19.332 5.118 -15.931 1.00 78.81 230 ALA A N 1
ATOM 1729 C CA . ALA A 1 230 ? 20.647 4.806 -15.378 1.00 78.81 230 ALA A CA 1
ATOM 1730 C C . ALA A 1 230 ? 20.994 3.296 -15.372 1.00 78.81 230 ALA A C 1
ATOM 1732 O O . ALA A 1 230 ? 21.821 2.874 -14.546 1.00 78.81 230 ALA A O 1
ATOM 1733 N N . LYS A 1 231 ? 20.319 2.456 -16.178 1.00 80.19 231 LYS A N 1
ATOM 1734 C CA . LYS A 1 231 ? 20.439 0.984 -16.145 1.00 80.19 231 LYS A CA 1
ATOM 1735 C C . LYS A 1 231 ? 20.530 0.360 -17.538 1.00 80.19 231 LYS A C 1
ATOM 1737 O O . LYS A 1 231 ? 19.752 0.682 -18.426 1.00 80.19 231 LYS A O 1
ATOM 1742 N N . ASP A 1 232 ? 21.421 -0.624 -17.667 1.00 69.38 232 ASP A N 1
ATOM 1743 C CA . ASP A 1 232 ? 21.814 -1.189 -18.966 1.00 69.38 232 ASP A CA 1
ATOM 1744 C C . ASP A 1 232 ? 20.948 -2.365 -19.461 1.00 69.38 232 ASP A C 1
ATOM 1746 O O . ASP A 1 232 ? 21.124 -2.796 -20.596 1.00 69.38 232 ASP A O 1
ATOM 1750 N N . SER A 1 233 ? 20.046 -2.926 -18.640 1.00 82.00 233 SER A N 1
ATOM 1751 C CA . SER A 1 233 ? 18.996 -3.908 -19.047 1.00 82.00 233 SER A CA 1
ATOM 1752 C C . SER A 1 233 ? 18.371 -4.652 -17.863 1.00 82.00 233 SER A C 1
ATOM 1754 O O . SER A 1 233 ? 17.220 -5.084 -17.939 1.00 82.00 233 SER A O 1
ATOM 1756 N N . ILE A 1 234 ? 19.128 -4.817 -16.773 1.00 93.75 234 ILE A N 1
ATOM 1757 C CA . ILE A 1 234 ? 18.701 -5.540 -15.570 1.00 93.75 234 ILE A CA 1
ATOM 1758 C C . ILE A 1 234 ? 18.532 -4.556 -14.416 1.00 93.75 234 ILE A C 1
ATOM 1760 O O . ILE A 1 234 ? 19.444 -3.797 -14.081 1.00 93.75 234 ILE A O 1
ATOM 1764 N N . VAL A 1 235 ? 17.372 -4.604 -13.769 1.00 95.50 235 VAL A N 1
ATOM 1765 C CA . VAL A 1 235 ? 17.059 -3.787 -12.597 1.00 95.50 235 VAL A CA 1
ATOM 1766 C C . VAL A 1 235 ? 17.496 -4.519 -11.320 1.00 95.50 235 VAL A C 1
ATOM 1768 O O . VAL A 1 235 ? 16.982 -5.607 -11.036 1.00 95.50 235 VAL A O 1
ATOM 1771 N N . PRO A 1 236 ? 18.410 -3.946 -10.510 1.00 94.69 236 PRO A N 1
ATOM 1772 C CA . PRO A 1 236 ? 18.836 -4.551 -9.252 1.00 94.69 236 PRO A CA 1
ATOM 1773 C C . PRO A 1 236 ? 17.692 -4.702 -8.248 1.00 94.69 236 PRO A C 1
ATOM 1775 O O . PRO A 1 236 ? 16.789 -3.871 -8.204 1.00 94.69 236 PRO A O 1
ATOM 1778 N N . TRP A 1 237 ? 17.778 -5.699 -7.367 1.00 91.69 237 TRP A N 1
ATOM 1779 C CA . TRP A 1 237 ? 16.710 -6.045 -6.414 1.00 91.69 237 TRP A CA 1
ATOM 1780 C C . TRP A 1 237 ? 16.185 -4.860 -5.591 1.00 91.69 237 TRP A C 1
ATOM 1782 O O . TRP A 1 237 ? 14.979 -4.633 -5.506 1.00 91.69 237 TRP A O 1
ATOM 1792 N N . LYS A 1 238 ? 17.094 -4.069 -5.006 1.00 91.38 238 LYS A N 1
ATOM 1793 C CA . LYS A 1 238 ? 16.716 -2.895 -4.202 1.00 91.38 238 LYS A CA 1
ATOM 1794 C C . LYS A 1 238 ? 16.007 -1.842 -5.052 1.00 91.38 238 LYS A C 1
ATOM 1796 O O . LYS A 1 238 ? 14.979 -1.320 -4.642 1.00 91.38 238 LYS A O 1
ATOM 1801 N N . THR A 1 239 ? 16.531 -1.570 -6.246 1.00 94.75 239 THR A N 1
ATOM 1802 C CA . THR A 1 239 ? 15.946 -0.618 -7.200 1.00 94.75 239 THR A CA 1
ATOM 1803 C C . THR A 1 239 ? 14.568 -1.076 -7.669 1.00 94.75 239 THR A C 1
ATOM 1805 O O . THR A 1 239 ? 13.643 -0.272 -7.714 1.00 94.75 239 THR A O 1
ATOM 1808 N N . LYS A 1 240 ? 14.407 -2.375 -7.941 1.00 94.38 240 LYS A N 1
ATOM 1809 C CA . LYS A 1 240 ? 13.130 -2.983 -8.316 1.00 94.38 240 LYS A CA 1
ATOM 1810 C C . LYS A 1 240 ? 12.050 -2.715 -7.269 1.00 94.38 240 LYS A C 1
ATOM 1812 O O . LYS A 1 240 ? 10.986 -2.229 -7.630 1.00 94.38 240 LYS A O 1
ATOM 1817 N N . ARG A 1 241 ? 12.330 -2.965 -5.981 1.00 93.25 241 ARG A N 1
ATOM 1818 C CA . ARG A 1 241 ? 11.366 -2.706 -4.891 1.00 93.25 241 ARG A CA 1
ATOM 1819 C C . ARG A 1 241 ? 10.893 -1.252 -4.891 1.00 93.25 241 ARG A C 1
ATOM 1821 O O . ARG A 1 241 ? 9.695 -1.007 -4.828 1.00 93.25 241 ARG A O 1
ATOM 1828 N N . ARG A 1 242 ? 11.810 -0.290 -5.047 1.00 95.94 242 ARG A N 1
ATOM 1829 C CA . ARG A 1 242 ? 11.457 1.140 -5.111 1.00 95.94 242 ARG A CA 1
ATOM 1830 C C . ARG A 1 242 ? 10.600 1.475 -6.331 1.00 95.94 242 ARG A C 1
ATOM 1832 O O . ARG A 1 242 ? 9.618 2.195 -6.205 1.00 95.94 242 ARG A O 1
ATOM 1839 N N . LEU A 1 243 ? 10.929 0.919 -7.496 1.00 96.44 243 LEU A N 1
ATOM 1840 C CA . LEU A 1 243 ? 10.131 1.101 -8.710 1.00 96.44 243 LEU A CA 1
ATOM 1841 C C . LEU A 1 243 ? 8.722 0.508 -8.574 1.00 96.44 243 LEU A C 1
ATOM 1843 O O . LEU A 1 243 ? 7.767 1.139 -9.015 1.00 96.44 243 LEU A O 1
ATOM 1847 N N . TYR A 1 244 ? 8.576 -0.656 -7.935 1.00 95.31 244 TYR A N 1
ATOM 1848 C CA . TYR A 1 244 ? 7.267 -1.273 -7.690 1.00 95.31 244 TYR A CA 1
ATOM 1849 C C . TYR A 1 244 ? 6.416 -0.419 -6.746 1.00 95.31 244 TYR A C 1
ATOM 1851 O O . TYR A 1 244 ? 5.248 -0.157 -7.019 1.00 95.31 244 TYR A O 1
ATOM 1859 N N . GLU A 1 245 ? 7.009 0.088 -5.668 1.00 95.44 245 GLU A N 1
ATOM 1860 C CA . GLU A 1 245 ? 6.322 0.979 -4.727 1.00 95.44 245 GLU A CA 1
ATOM 1861 C C . GLU A 1 245 ? 5.882 2.296 -5.378 1.00 95.44 245 GLU A C 1
ATOM 1863 O O . GLU A 1 245 ? 4.788 2.781 -5.087 1.00 95.44 245 GLU A O 1
ATOM 1868 N N . LEU A 1 246 ? 6.705 2.864 -6.267 1.00 97.00 246 LEU A N 1
ATOM 1869 C CA . LEU A 1 246 ? 6.340 4.040 -7.060 1.00 97.00 246 LEU A CA 1
ATOM 1870 C C . LEU A 1 246 ? 5.217 3.720 -8.053 1.00 97.00 246 LEU A C 1
ATOM 1872 O O . LEU A 1 246 ? 4.275 4.500 -8.171 1.00 97.00 246 LEU A O 1
ATOM 1876 N N . ALA A 1 247 ? 5.260 2.559 -8.710 1.00 95.69 247 ALA A N 1
ATOM 1877 C CA . ALA A 1 247 ? 4.215 2.133 -9.636 1.00 95.69 247 ALA A CA 1
ATOM 1878 C C . ALA A 1 247 ? 2.855 1.948 -8.934 1.00 95.69 247 ALA A C 1
ATOM 1880 O O . ALA A 1 247 ? 1.817 2.312 -9.489 1.00 95.69 247 ALA A O 1
ATOM 1881 N N . HIS A 1 248 ? 2.843 1.466 -7.686 1.00 93.62 248 HIS A N 1
ATOM 1882 C CA . HIS A 1 248 ? 1.623 1.379 -6.875 1.00 93.62 248 HIS A CA 1
ATOM 1883 C C . HIS A 1 248 ? 0.942 2.741 -6.663 1.00 93.62 248 HIS A C 1
ATOM 1885 O O . HIS A 1 248 ? -0.286 2.802 -6.579 1.00 93.62 248 HIS A O 1
ATOM 1891 N N . ALA A 1 249 ? 1.695 3.848 -6.647 1.00 95.00 249 ALA A N 1
ATOM 1892 C CA . ALA A 1 249 ? 1.107 5.183 -6.554 1.00 95.00 249 ALA A CA 1
ATOM 1893 C C . ALA A 1 249 ? 0.180 5.494 -7.745 1.00 95.00 249 ALA A C 1
ATOM 1895 O O . ALA A 1 249 ? -0.848 6.147 -7.559 1.00 95.00 249 ALA A O 1
ATOM 1896 N N . PHE A 1 250 ? 0.479 4.974 -8.945 1.00 94.75 250 PHE A N 1
ATOM 1897 C CA . PHE A 1 250 ? -0.394 5.118 -10.114 1.00 94.75 250 PHE A CA 1
ATOM 1898 C C . PHE A 1 250 ? -1.718 4.361 -9.950 1.00 94.75 250 PHE A C 1
ATOM 1900 O O . PHE A 1 250 ? -2.774 4.899 -10.280 1.00 94.75 250 PHE A O 1
ATOM 1907 N N . ALA A 1 251 ? -1.702 3.158 -9.369 1.00 91.44 251 ALA A N 1
ATOM 1908 C CA . ALA A 1 251 ? -2.934 2.415 -9.084 1.00 91.44 251 ALA A CA 1
ATOM 1909 C C . ALA A 1 251 ? -3.811 3.091 -8.025 1.00 91.44 251 ALA A C 1
ATOM 1911 O O . ALA A 1 251 ? -5.043 3.073 -8.123 1.00 91.44 251 ALA A O 1
ATOM 1912 N N . LEU A 1 252 ? -3.199 3.746 -7.037 1.00 91.62 252 LEU A N 1
ATOM 1913 C CA . LEU A 1 252 ? -3.934 4.465 -5.999 1.00 91.62 252 LEU A CA 1
ATOM 1914 C C . LEU A 1 252 ? -4.679 5.698 -6.528 1.00 91.62 252 LEU A C 1
ATOM 1916 O O . LEU A 1 252 ? -5.685 6.083 -5.937 1.00 91.62 252 LEU A O 1
ATOM 1920 N N . VAL A 1 253 ? -4.261 6.296 -7.647 1.00 92.31 253 VAL A N 1
ATOM 1921 C CA . VAL A 1 253 ? -4.939 7.473 -8.231 1.00 92.31 253 VAL A CA 1
ATOM 1922 C C . VAL A 1 253 ? -5.945 7.148 -9.340 1.00 92.31 253 VAL A C 1
ATOM 1924 O O . VAL A 1 253 ? -6.660 8.052 -9.778 1.00 92.31 253 VAL A O 1
ATOM 1927 N N . GLY A 1 254 ? -6.032 5.887 -9.780 1.00 88.19 254 GLY A N 1
ATOM 1928 C CA . GLY A 1 254 ? -6.975 5.439 -10.811 1.00 88.19 254 GLY A CA 1
ATOM 1929 C C . GLY A 1 254 ? -6.709 6.072 -12.182 1.00 88.19 254 GLY A C 1
ATOM 1930 O O . GLY A 1 254 ? -5.572 6.090 -12.645 1.00 88.19 254 GLY A O 1
ATOM 1931 N N . GLU A 1 255 ? -7.748 6.623 -12.821 1.00 90.56 255 GLU A N 1
ATOM 1932 C CA . GLU A 1 255 ? -7.691 7.176 -14.189 1.00 90.56 255 GLU A CA 1
ATOM 1933 C C . GLU A 1 255 ? -6.551 8.176 -14.414 1.00 90.56 255 GLU A C 1
ATOM 1935 O O . GLU A 1 255 ? -5.888 8.129 -15.446 1.00 90.56 255 GLU A O 1
ATOM 1940 N N . ARG A 1 256 ? -6.261 9.044 -13.435 1.00 93.44 256 ARG A N 1
ATOM 1941 C CA . ARG A 1 256 ? -5.154 10.011 -13.545 1.00 93.44 256 ARG A CA 1
ATOM 1942 C C . ARG A 1 256 ? -3.800 9.318 -13.701 1.00 93.44 256 ARG A C 1
ATOM 1944 O O . ARG A 1 256 ? -2.942 9.815 -14.416 1.00 93.44 256 ARG A O 1
ATOM 1951 N N . GLY A 1 257 ? -3.620 8.156 -13.073 1.00 92.94 257 GLY A N 1
ATOM 1952 C CA . GLY A 1 257 ? -2.387 7.373 -13.142 1.00 92.94 257 GLY A CA 1
ATOM 1953 C C . GLY A 1 257 ? -2.115 6.796 -14.530 1.00 92.94 257 GLY A C 1
ATOM 1954 O O . GLY A 1 257 ? -0.952 6.628 -14.889 1.00 92.94 257 GLY A O 1
ATOM 1955 N N . LYS A 1 258 ? -3.155 6.566 -15.349 1.00 93.56 258 LYS A N 1
ATOM 1956 C CA . LYS A 1 258 ? -3.017 6.023 -16.715 1.00 93.56 258 LYS A CA 1
ATOM 1957 C C . LYS A 1 258 ? -2.145 6.891 -17.623 1.00 93.56 258 LYS A C 1
ATOM 1959 O O . LYS A 1 258 ? -1.514 6.371 -18.542 1.00 93.56 258 LYS A O 1
ATOM 1964 N N . LEU A 1 259 ? -2.105 8.197 -17.362 1.00 94.62 259 LEU A N 1
ATOM 1965 C CA . LEU A 1 259 ? -1.348 9.167 -18.154 1.00 94.62 259 LEU A CA 1
ATOM 1966 C C . LEU A 1 259 ? 0.164 9.117 -17.887 1.00 94.62 259 LEU A C 1
ATOM 1968 O O . LEU A 1 259 ? 0.927 9.630 -18.695 1.00 94.62 259 LEU A O 1
ATOM 1972 N N . HIS A 1 260 ? 0.595 8.454 -16.810 1.00 96.88 260 HIS A N 1
ATOM 1973 C CA . HIS A 1 260 ? 1.985 8.453 -16.333 1.00 96.88 260 HIS A CA 1
ATOM 1974 C C . HIS A 1 260 ? 2.645 7.067 -16.412 1.00 96.88 260 HIS A C 1
ATOM 1976 O O . HIS A 1 260 ? 3.630 6.784 -15.733 1.00 96.88 260 HIS A O 1
ATOM 1982 N N . LEU A 1 261 ? 2.098 6.161 -17.231 1.00 94.88 261 LEU A N 1
ATOM 1983 C CA . LEU A 1 261 ? 2.541 4.761 -17.288 1.00 94.88 261 LEU A CA 1
ATOM 1984 C C . LEU A 1 261 ? 3.772 4.514 -18.159 1.00 94.88 261 LEU A C 1
ATOM 1986 O O . LEU A 1 261 ? 4.239 3.378 -18.211 1.00 94.88 261 LEU A O 1
ATOM 1990 N N . ALA A 1 262 ? 4.303 5.528 -18.842 1.00 95.75 262 ALA A N 1
ATOM 1991 C CA . ALA A 1 262 ? 5.483 5.382 -19.693 1.00 95.75 262 ALA A CA 1
ATOM 1992 C C . ALA A 1 262 ? 6.663 4.674 -18.984 1.00 95.75 262 ALA A C 1
ATOM 1994 O O . ALA A 1 262 ? 7.121 3.651 -19.501 1.00 95.75 262 ALA A O 1
ATOM 1995 N N . PRO A 1 263 ? 7.113 5.095 -17.784 1.00 97.06 263 PRO A N 1
ATOM 1996 C CA . PRO A 1 263 ? 8.189 4.398 -17.079 1.00 97.06 263 PRO A CA 1
ATOM 1997 C C . PRO A 1 263 ? 7.797 3.001 -16.575 1.00 97.06 263 PRO A C 1
ATOM 1999 O O . PRO A 1 263 ? 8.648 2.116 -16.529 1.00 97.06 263 PRO A O 1
ATOM 2002 N N . LEU A 1 264 ? 6.528 2.753 -16.226 1.00 95.94 264 LEU A N 1
ATOM 2003 C CA . LEU A 1 264 ? 6.085 1.399 -15.870 1.00 95.94 264 LEU A CA 1
ATOM 2004 C C . LEU A 1 264 ? 6.170 0.466 -17.086 1.00 95.94 264 LEU A C 1
ATOM 2006 O O . LEU A 1 264 ? 6.718 -0.626 -16.984 1.00 95.94 264 LEU A O 1
ATOM 2010 N N . ARG A 1 265 ? 5.706 0.913 -18.256 1.00 95.50 265 ARG A N 1
ATOM 2011 C CA . ARG A 1 265 ? 5.833 0.156 -19.510 1.00 95.50 265 ARG A CA 1
ATOM 2012 C C . ARG A 1 265 ? 7.289 -0.087 -19.892 1.00 95.50 265 ARG A C 1
ATOM 2014 O O . ARG A 1 265 ? 7.611 -1.175 -20.358 1.00 95.50 265 ARG A O 1
ATOM 2021 N N . GLN A 1 266 ? 8.175 0.881 -19.655 1.00 95.62 266 GLN A N 1
ATOM 2022 C CA . GLN A 1 266 ? 9.614 0.685 -19.830 1.00 95.62 266 GLN A CA 1
ATOM 2023 C C . GLN A 1 266 ? 10.141 -0.406 -18.889 1.00 95.62 266 GLN A C 1
ATOM 2025 O O . GLN A 1 266 ? 10.802 -1.327 -19.360 1.00 95.62 266 GLN A O 1
ATOM 2030 N N . LEU A 1 267 ? 9.807 -0.361 -17.593 1.00 96.00 267 LEU A N 1
ATOM 2031 C CA . LEU A 1 267 ? 10.179 -1.405 -16.632 1.00 96.00 267 LEU A CA 1
ATOM 2032 C C . LEU A 1 267 ? 9.716 -2.797 -17.092 1.00 96.00 267 LEU A C 1
ATOM 2034 O O . LEU A 1 267 ? 10.491 -3.744 -17.002 1.00 96.00 267 LEU A O 1
ATOM 2038 N N . MET A 1 268 ? 8.504 -2.911 -17.643 1.00 95.19 268 MET A N 1
ATOM 2039 C CA . MET A 1 268 ? 7.960 -4.170 -18.176 1.00 95.19 268 MET A CA 1
ATOM 2040 C C . MET A 1 268 ? 8.775 -4.754 -19.346 1.00 95.19 268 MET A C 1
ATOM 2042 O O . MET A 1 268 ? 8.746 -5.954 -19.587 1.00 95.19 268 MET A O 1
ATOM 2046 N N . THR A 1 269 ? 9.558 -3.942 -20.060 1.00 94.31 269 THR A N 1
ATOM 2047 C CA . THR A 1 269 ? 10.461 -4.443 -21.119 1.00 94.31 269 THR A CA 1
ATOM 2048 C C . THR A 1 269 ? 11.811 -4.942 -20.596 1.00 94.31 269 THR A C 1
ATOM 2050 O O . THR A 1 269 ? 12.599 -5.504 -21.357 1.00 94.31 269 THR A O 1
ATOM 2053 N N . MET A 1 270 ? 12.104 -4.731 -19.312 1.00 94.56 270 MET A N 1
ATOM 2054 C CA . MET A 1 270 ? 13.390 -5.052 -18.698 1.00 94.56 270 MET A CA 1
ATOM 2055 C C . MET A 1 270 ? 13.345 -6.384 -17.949 1.00 94.56 270 MET A C 1
ATOM 2057 O O . MET A 1 270 ? 12.287 -6.936 -17.653 1.00 94.56 270 MET A O 1
ATOM 2061 N N . LYS A 1 271 ? 14.525 -6.886 -17.582 1.00 95.44 271 LYS A N 1
ATOM 2062 C CA . LYS A 1 271 ? 14.639 -7.935 -16.567 1.00 95.44 271 LYS A CA 1
ATOM 2063 C C . LYS A 1 271 ? 14.819 -7.309 -15.195 1.00 95.44 271 LYS A C 1
ATOM 2065 O O . LYS A 1 271 ? 15.426 -6.248 -15.049 1.00 95.44 271 LYS A O 1
ATOM 2070 N N . VAL A 1 272 ? 14.367 -8.008 -14.168 1.00 95.81 272 VAL A N 1
ATOM 2071 C CA . VAL A 1 272 ? 14.522 -7.600 -12.780 1.00 95.81 272 VAL A CA 1
ATOM 2072 C C . VAL A 1 272 ? 15.153 -8.718 -11.970 1.00 95.81 272 VAL A C 1
ATOM 2074 O O . VAL A 1 272 ? 14.909 -9.905 -12.193 1.00 95.81 272 VAL A O 1
ATOM 2077 N N . GLN A 1 273 ? 15.988 -8.340 -11.012 1.00 94.81 273 GLN A N 1
ATOM 2078 C CA . GLN A 1 273 ? 16.543 -9.299 -10.077 1.00 94.81 273 GLN A CA 1
ATOM 2079 C C . GLN A 1 273 ? 15.456 -9.813 -9.122 1.00 94.81 273 GLN A C 1
ATOM 2081 O O . GLN A 1 273 ? 14.624 -9.048 -8.626 1.00 94.81 273 GLN A O 1
ATOM 2086 N N . SER A 1 274 ? 15.497 -11.111 -8.837 1.00 91.44 274 SER A N 1
ATOM 2087 C CA . SER A 1 274 ? 14.599 -11.812 -7.927 1.00 91.44 274 SER A CA 1
ATOM 2088 C C . SER A 1 274 ? 15.389 -12.737 -7.013 1.00 91.44 274 SER A C 1
ATOM 2090 O O . SER A 1 274 ? 16.239 -13.482 -7.491 1.00 91.44 274 SER A O 1
ATOM 2092 N N . TRP A 1 275 ? 15.107 -12.729 -5.713 1.00 89.38 275 TRP A N 1
ATOM 2093 C CA . TRP A 1 275 ? 15.647 -13.742 -4.808 1.00 89.38 275 TRP A CA 1
ATOM 2094 C C . TRP A 1 275 ? 14.892 -15.063 -4.999 1.00 89.38 275 TRP A C 1
ATOM 2096 O O . TRP A 1 275 ? 13.666 -15.070 -5.071 1.00 89.38 275 TRP A O 1
ATOM 2106 N N . ALA A 1 276 ? 15.611 -16.172 -5.141 1.00 87.50 276 ALA A N 1
ATOM 2107 C CA . ALA A 1 276 ? 15.039 -17.498 -5.350 1.00 87.50 276 ALA A CA 1
ATOM 2108 C C . ALA A 1 276 ? 15.909 -18.566 -4.667 1.00 87.50 276 ALA A C 1
ATOM 2110 O O . ALA A 1 276 ? 16.782 -19.155 -5.305 1.00 87.50 276 ALA A O 1
ATOM 2111 N N . PRO A 1 277 ? 15.720 -18.835 -3.365 1.00 82.19 277 PRO A N 1
ATOM 2112 C CA . PRO A 1 277 ? 16.426 -19.919 -2.685 1.00 82.19 277 PRO A CA 1
ATOM 2113 C C . PRO A 1 277 ? 16.149 -21.290 -3.331 1.00 82.19 277 PRO A C 1
ATOM 2115 O O . PRO A 1 277 ? 15.000 -21.561 -3.678 1.00 82.19 277 PRO A O 1
ATOM 2118 N N . PRO A 1 278 ? 17.153 -22.182 -3.462 1.00 89.69 278 PRO A N 1
ATOM 2119 C CA . PRO A 1 278 ? 18.567 -22.025 -3.090 1.00 89.69 278 PRO A CA 1
ATOM 2120 C C . PRO A 1 278 ? 19.444 -21.365 -4.175 1.00 89.69 278 PRO A C 1
ATOM 2122 O O . PRO A 1 278 ? 20.646 -21.218 -3.982 1.00 89.69 278 PRO A O 1
ATOM 2125 N N . PHE A 1 279 ? 18.869 -20.989 -5.317 1.00 88.81 279 PHE A N 1
ATOM 2126 C CA . PHE A 1 279 ? 19.573 -20.513 -6.516 1.00 88.81 279 PHE A CA 1
ATOM 2127 C C . PHE A 1 279 ? 20.136 -19.091 -6.406 1.00 88.81 279 PHE A C 1
ATOM 2129 O O . PHE A 1 279 ? 20.936 -18.674 -7.240 1.00 88.81 279 PHE A O 1
ATOM 2136 N N . GLY A 1 280 ? 19.754 -18.350 -5.371 1.00 91.44 280 GLY A N 1
ATOM 2137 C CA . GLY A 1 280 ? 20.265 -17.013 -5.116 1.00 91.44 280 GLY A CA 1
ATOM 2138 C C . GLY A 1 280 ? 19.503 -15.934 -5.887 1.00 91.44 280 GLY A C 1
ATOM 2139 O O . GLY A 1 280 ? 18.281 -15.997 -6.004 1.00 91.44 280 GLY A O 1
ATOM 2140 N N . MET A 1 281 ? 20.211 -14.910 -6.373 1.00 93.75 281 MET A N 1
ATOM 2141 C CA . MET A 1 281 ? 19.615 -13.859 -7.204 1.00 93.75 281 MET A CA 1
ATOM 2142 C C . MET A 1 281 ? 19.512 -14.340 -8.655 1.00 93.75 281 MET A C 1
ATOM 2144 O O . MET A 1 281 ? 20.533 -14.574 -9.295 1.00 93.75 281 MET A O 1
ATOM 2148 N N . ILE A 1 282 ? 18.292 -14.440 -9.173 1.00 93.75 282 ILE A N 1
ATOM 2149 C CA . ILE A 1 282 ? 17.995 -14.773 -10.572 1.00 93.75 282 ILE A CA 1
ATOM 2150 C C . ILE A 1 282 ? 17.414 -13.562 -11.304 1.00 93.75 282 ILE A C 1
ATOM 2152 O O . ILE A 1 282 ? 16.990 -12.588 -10.680 1.00 93.75 282 ILE A O 1
ATOM 2156 N N . GLU A 1 283 ? 17.384 -13.618 -12.630 1.00 94.62 283 GLU A N 1
ATOM 2157 C CA . GLU A 1 283 ? 16.773 -12.591 -13.471 1.00 94.62 283 GLU A CA 1
ATOM 2158 C C . GLU A 1 283 ? 15.432 -13.087 -14.005 1.00 94.62 283 GLU A C 1
ATOM 2160 O O . GLU A 1 283 ? 15.386 -14.096 -14.705 1.00 94.62 283 GLU A O 1
ATOM 2165 N N . ASN A 1 284 ? 14.361 -12.351 -13.730 1.00 93.62 284 ASN A N 1
ATOM 2166 C CA . ASN A 1 284 ? 13.020 -12.656 -14.219 1.00 93.62 284 ASN A CA 1
ATOM 2167 C C . ASN A 1 284 ? 12.417 -11.428 -14.909 1.00 93.62 284 ASN A C 1
ATOM 2169 O O . ASN A 1 284 ? 12.843 -10.304 -14.636 1.00 93.62 284 ASN A O 1
ATOM 2173 N N . PRO A 1 285 ? 11.420 -11.597 -15.789 1.00 94.62 285 PRO A N 1
ATOM 2174 C CA . PRO A 1 285 ? 10.551 -10.482 -16.144 1.00 94.62 285 PRO A CA 1
ATOM 2175 C C . PRO A 1 285 ? 9.778 -9.993 -14.899 1.00 94.62 285 PRO A C 1
ATOM 2177 O O . PRO A 1 285 ? 9.563 -10.777 -13.967 1.00 94.62 285 PRO A O 1
ATOM 2180 N N . PRO A 1 286 ? 9.336 -8.724 -14.856 1.00 94.44 286 PRO A N 1
ATOM 2181 C CA . PRO A 1 286 ? 8.609 -8.147 -13.721 1.00 94.44 286 PRO A CA 1
ATOM 2182 C C . PRO A 1 286 ? 7.143 -8.610 -13.680 1.00 94.44 286 PRO A C 1
ATOM 2184 O O . PRO A 1 286 ? 6.209 -7.813 -13.785 1.00 94.44 286 PRO A O 1
ATOM 2187 N N . LYS A 1 287 ? 6.915 -9.922 -13.558 1.00 92.19 287 LYS A N 1
ATOM 2188 C CA . LYS A 1 287 ? 5.579 -10.524 -13.654 1.00 92.19 287 LYS A CA 1
ATOM 2189 C C . LYS A 1 287 ? 4.616 -10.011 -12.577 1.00 92.19 287 LYS A C 1
ATOM 2191 O O . LYS A 1 287 ? 3.431 -9.866 -12.857 1.00 92.19 287 LYS A O 1
ATOM 2196 N N . ARG A 1 288 ? 5.096 -9.633 -11.383 1.00 88.88 288 ARG A N 1
ATOM 2197 C CA . ARG A 1 288 ? 4.239 -9.012 -10.348 1.00 88.88 288 ARG A CA 1
ATOM 2198 C C . ARG A 1 288 ? 3.577 -7.707 -10.785 1.00 88.88 288 ARG A C 1
ATOM 2200 O O . ARG A 1 288 ? 2.536 -7.346 -10.248 1.00 88.88 288 ARG A O 1
ATOM 2207 N N . MET A 1 289 ? 4.156 -6.998 -11.751 1.00 91.81 289 MET A N 1
ATOM 2208 C CA . MET A 1 289 ? 3.589 -5.750 -12.261 1.00 91.81 289 MET A CA 1
ATOM 2209 C C . MET A 1 289 ? 2.510 -5.970 -13.326 1.00 91.81 289 MET A C 1
ATOM 2211 O O . MET A 1 289 ? 1.830 -5.011 -13.678 1.00 91.81 289 MET A O 1
ATOM 2215 N N . CYS A 1 290 ? 2.297 -7.202 -13.802 1.00 90.62 290 CYS A N 1
ATOM 2216 C CA . CYS A 1 290 ? 1.215 -7.517 -14.738 1.00 90.62 290 CYS A CA 1
ATOM 2217 C C . CYS A 1 290 ? -0.162 -7.233 -14.126 1.00 90.62 290 CYS A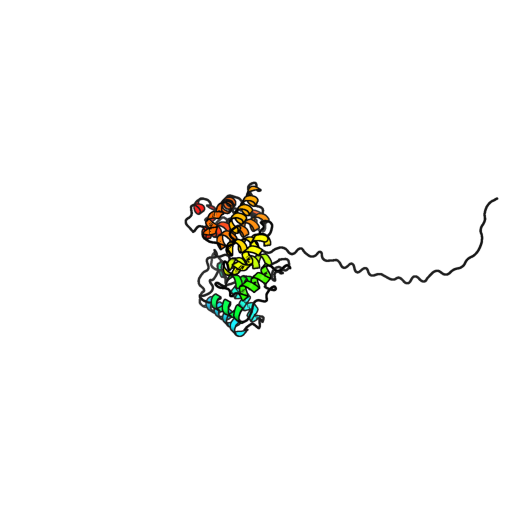 C 1
ATOM 2219 O O . CYS A 1 290 ? -0.983 -6.560 -14.746 1.00 90.62 290 CYS A O 1
ATOM 2221 N N . ASP A 1 291 ? -0.392 -7.682 -12.889 1.00 86.75 291 ASP A N 1
ATOM 2222 C CA . ASP A 1 291 ? -1.664 -7.483 -12.188 1.00 86.75 291 ASP A CA 1
ATOM 2223 C C . ASP A 1 291 ? -1.910 -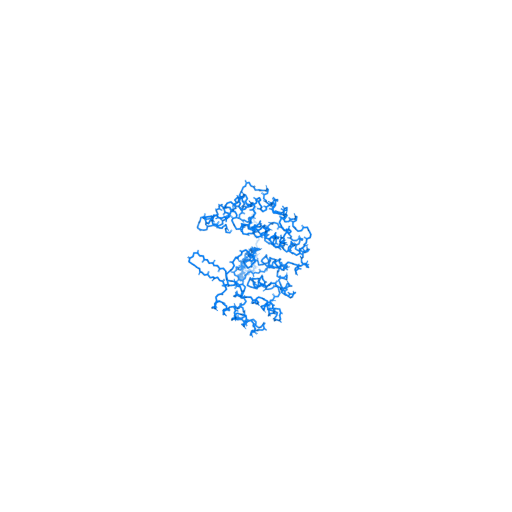5.996 -11.891 1.00 86.75 291 ASP A C 1
ATOM 2225 O O . ASP A 1 291 ? -3.007 -5.479 -12.113 1.00 86.75 291 ASP A O 1
ATOM 2229 N N . LEU A 1 292 ? -0.852 -5.281 -11.490 1.00 89.06 292 LEU A N 1
ATOM 2230 C CA . LEU A 1 292 ? -0.874 -3.833 -11.291 1.00 89.06 292 LEU A CA 1
ATOM 2231 C C . LEU A 1 292 ? -1.213 -3.090 -12.589 1.00 89.06 292 LEU A C 1
ATOM 2233 O O . LEU A 1 292 ? -2.090 -2.227 -12.597 1.00 89.06 292 LEU A O 1
ATOM 2237 N N . LEU A 1 293 ? -0.527 -3.414 -13.689 1.00 90.38 293 LEU A N 1
ATOM 2238 C CA . LEU A 1 293 ? -0.752 -2.778 -14.982 1.00 90.38 293 LEU A CA 1
ATOM 2239 C C . LEU A 1 293 ? -2.182 -3.038 -15.459 1.00 90.38 293 LEU A C 1
ATOM 2241 O O . LEU A 1 293 ? -2.885 -2.080 -15.774 1.00 90.38 293 LEU A O 1
ATOM 2245 N N . THR A 1 294 ? -2.628 -4.297 -15.413 1.00 88.19 294 THR A N 1
ATOM 2246 C CA . THR A 1 294 ? -3.991 -4.725 -15.770 1.00 88.19 294 THR A CA 1
ATOM 2247 C C . THR A 1 294 ? -5.042 -3.975 -14.968 1.00 88.19 294 THR A C 1
ATOM 2249 O O . THR A 1 294 ? -6.045 -3.532 -15.520 1.00 88.19 294 THR A O 1
ATOM 2252 N N . TYR A 1 295 ? -4.826 -3.788 -13.668 1.00 86.69 295 TYR A N 1
ATOM 2253 C CA . TYR A 1 295 ? -5.742 -3.014 -12.842 1.00 86.69 295 TYR A CA 1
ATOM 2254 C C . TYR A 1 295 ? -5.804 -1.543 -13.253 1.00 86.69 295 TYR A C 1
ATOM 2256 O O . TYR A 1 295 ? -6.883 -0.954 -13.257 1.00 86.69 295 TYR A O 1
ATOM 2264 N N . ILE A 1 296 ? -4.663 -0.940 -13.602 1.00 89.00 296 ILE A N 1
ATOM 2265 C CA . ILE A 1 296 ? -4.635 0.466 -14.002 1.00 89.00 296 ILE A CA 1
ATOM 2266 C C . ILE A 1 296 ? -5.301 0.653 -15.369 1.00 89.00 296 ILE A C 1
ATOM 2268 O O . ILE A 1 296 ? -6.065 1.599 -15.521 1.00 89.00 296 ILE A O 1
ATOM 2272 N N . VAL A 1 297 ? -5.023 -0.201 -16.361 1.00 88.38 297 VAL A N 1
ATOM 2273 C CA . VAL A 1 297 ? -5.456 0.006 -17.762 1.00 88.38 297 VAL A CA 1
ATOM 2274 C C . VAL A 1 297 ? -6.720 -0.766 -18.162 1.00 88.38 297 VAL A C 1
ATOM 2276 O O . VAL A 1 297 ? -7.384 -0.368 -19.118 1.00 88.38 297 VAL A O 1
ATOM 2279 N N . GLY A 1 298 ? -7.090 -1.812 -17.420 1.00 82.69 298 GLY A N 1
ATOM 2280 C CA . GLY A 1 298 ? -8.174 -2.751 -17.727 1.00 82.69 298 GLY A CA 1
ATOM 2281 C C . GLY A 1 298 ? -7.709 -3.994 -18.508 1.00 82.69 298 GLY A C 1
ATOM 2282 O O . GLY A 1 298 ? -6.727 -3.947 -19.240 1.00 82.69 298 GLY A O 1
ATOM 2283 N N . ALA A 1 299 ? -8.457 -5.100 -18.392 1.00 69.62 299 ALA A N 1
ATOM 2284 C CA . ALA A 1 299 ? -8.131 -6.441 -18.919 1.00 69.62 299 ALA A CA 1
ATOM 2285 C C . ALA A 1 299 ? -8.261 -6.613 -20.454 1.00 69.62 299 ALA A C 1
ATOM 2287 O O . ALA A 1 299 ? -8.701 -7.653 -20.935 1.00 69.62 299 ALA A O 1
ATOM 2288 N N . SER A 1 300 ? -7.977 -5.571 -21.236 1.00 60.75 300 SER A N 1
ATOM 2289 C CA . SER A 1 300 ? -8.104 -5.612 -22.704 1.00 60.75 300 SER A CA 1
ATOM 2290 C C . SER A 1 300 ? -7.149 -4.664 -23.430 1.00 60.75 300 SER A C 1
ATOM 2292 O O . SER A 1 300 ? -7.400 -4.276 -24.573 1.00 60.75 300 SER A O 1
ATOM 2294 N N . SER A 1 301 ? -6.067 -4.238 -22.777 1.00 60.34 301 SER A N 1
ATOM 2295 C CA . SER A 1 301 ? -5.133 -3.317 -23.412 1.00 60.34 301 SER A CA 1
ATOM 2296 C C . SER A 1 301 ? -4.189 -4.055 -24.364 1.00 60.34 301 SER A C 1
ATOM 2298 O O . SER A 1 301 ? -3.893 -5.240 -24.215 1.00 60.34 301 SER A O 1
ATOM 2300 N N . ALA A 1 302 ? -3.653 -3.319 -25.340 1.00 67.12 302 ALA A N 1
ATOM 2301 C CA . ALA A 1 302 ? -2.550 -3.784 -26.182 1.00 67.12 302 ALA A CA 1
ATOM 2302 C C . ALA A 1 302 ? -1.319 -4.248 -25.365 1.00 67.12 302 ALA A C 1
ATOM 2304 O O . ALA A 1 302 ? -0.442 -4.917 -25.910 1.00 67.12 302 ALA A O 1
ATOM 2305 N N . ASP A 1 303 ? -1.261 -3.919 -24.068 1.00 69.81 303 ASP A N 1
ATOM 2306 C CA . ASP A 1 303 ? -0.179 -4.305 -23.168 1.00 69.81 303 ASP A CA 1
ATOM 2307 C C . ASP A 1 303 ? -0.140 -5.833 -22.930 1.00 69.81 303 ASP A C 1
ATOM 2309 O O . ASP A 1 303 ? 0.951 -6.390 -22.822 1.00 69.81 303 ASP A O 1
ATOM 2313 N N . ASP A 1 304 ? -1.277 -6.544 -22.961 1.00 67.81 304 ASP A N 1
ATOM 2314 C CA . ASP A 1 304 ? -1.306 -8.014 -22.800 1.00 67.81 304 ASP A CA 1
ATOM 2315 C C . ASP A 1 304 ? -0.561 -8.735 -23.937 1.00 67.81 304 ASP A C 1
ATOM 2317 O O . ASP A 1 304 ? 0.065 -9.776 -23.739 1.00 67.81 304 ASP A O 1
ATOM 2321 N N . GLN A 1 305 ? -0.585 -8.155 -25.141 1.00 74.19 305 GLN A N 1
ATOM 2322 C CA . GLN A 1 305 ? 0.186 -8.652 -26.285 1.00 74.19 305 GLN A CA 1
ATOM 2323 C C . GLN A 1 305 ? 1.651 -8.207 -26.227 1.00 74.19 305 GLN A C 1
ATOM 2325 O O . GLN A 1 305 ? 2.529 -8.924 -26.708 1.00 74.19 305 GLN A O 1
ATOM 2330 N N . ALA A 1 306 ? 1.927 -7.037 -25.643 1.00 86.38 306 ALA A N 1
ATOM 2331 C CA . ALA A 1 306 ? 3.281 -6.511 -25.494 1.00 86.38 306 ALA A CA 1
ATOM 2332 C C . ALA A 1 306 ? 4.107 -7.294 -24.458 1.00 86.38 306 ALA A C 1
ATOM 2334 O O . ALA A 1 306 ? 5.333 -7.351 -24.577 1.00 86.38 306 ALA A O 1
ATOM 2335 N N . TYR A 1 307 ? 3.448 -7.931 -23.481 1.00 92.12 307 TYR A N 1
ATOM 2336 C CA . TYR A 1 307 ? 4.095 -8.646 -22.376 1.00 92.12 307 TYR A CA 1
ATOM 2337 C C . TYR A 1 307 ? 3.594 -10.100 -22.237 1.00 92.12 307 TYR A C 1
ATOM 2339 O O . TYR A 1 307 ? 2.921 -10.435 -21.260 1.00 92.12 307 TYR A O 1
ATOM 2347 N N . PRO A 1 308 ? 3.965 -11.017 -23.158 1.00 90.38 308 PRO A N 1
ATOM 2348 C CA . PRO A 1 308 ? 3.443 -12.391 -23.171 1.00 90.38 308 PRO A CA 1
ATOM 2349 C C . PRO A 1 308 ? 3.669 -13.181 -21.873 1.00 90.38 308 PRO A C 1
ATOM 2351 O O . PRO A 1 308 ? 2.894 -14.076 -21.545 1.00 90.38 308 PRO A O 1
ATOM 2354 N N . TYR A 1 309 ? 4.711 -12.840 -21.106 1.00 92.69 309 TYR A N 1
ATOM 2355 C CA . TYR A 1 309 ? 5.013 -13.490 -19.829 1.00 92.69 309 TYR A CA 1
ATOM 2356 C C . TYR A 1 309 ? 3.942 -13.262 -18.749 1.00 92.69 309 TYR A C 1
ATOM 2358 O O . TYR A 1 309 ? 3.920 -13.993 -17.758 1.00 92.69 309 TYR A O 1
ATOM 2366 N N . CYS A 1 310 ? 3.058 -12.272 -18.916 1.00 90.12 310 CYS A N 1
ATOM 2367 C CA . CYS A 1 310 ? 1.962 -12.023 -17.983 1.00 90.12 310 CYS A CA 1
ATOM 2368 C C . CYS A 1 310 ? 0.943 -13.170 -17.959 1.00 90.12 310 CYS A C 1
ATOM 2370 O O . CYS A 1 310 ? 0.399 -13.462 -16.898 1.00 90.12 310 CYS A O 1
ATOM 2372 N N . ALA A 1 311 ? 0.741 -13.860 -19.086 1.00 87.69 311 ALA A N 1
ATOM 2373 C CA . ALA A 1 311 ? -0.189 -14.986 -19.208 1.00 87.69 311 ALA A CA 1
ATOM 2374 C C . ALA A 1 311 ? 0.489 -16.370 -19.127 1.00 87.69 311 ALA A C 1
ATOM 2376 O O . ALA A 1 311 ? -0.188 -17.390 -19.204 1.00 87.69 311 ALA A O 1
ATOM 2377 N N . ASP A 1 312 ? 1.821 -16.429 -19.010 1.00 88.00 312 ASP A N 1
ATOM 2378 C CA . ASP A 1 312 ? 2.558 -17.696 -18.975 1.00 88.00 312 ASP A CA 1
ATOM 2379 C C . ASP A 1 312 ? 2.718 -18.209 -17.539 1.00 88.00 312 ASP A C 1
ATOM 2381 O O . ASP A 1 312 ? 3.587 -17.746 -16.797 1.00 88.00 312 ASP A O 1
ATOM 2385 N N . ASP A 1 313 ? 1.915 -19.200 -17.152 1.00 84.69 313 ASP A N 1
ATOM 2386 C CA . ASP A 1 313 ? 1.946 -19.838 -15.827 1.00 84.69 313 ASP A CA 1
ATOM 2387 C C . ASP A 1 313 ? 3.280 -20.524 -15.489 1.00 84.69 313 ASP A C 1
ATOM 2389 O O . ASP A 1 313 ? 3.564 -20.790 -14.321 1.00 84.69 313 ASP A O 1
ATOM 2393 N N . LYS A 1 314 ? 4.140 -20.781 -16.483 1.00 88.38 314 LYS A N 1
ATOM 2394 C CA . LYS A 1 314 ? 5.475 -21.358 -16.259 1.00 88.38 314 LYS A CA 1
ATOM 2395 C C . LYS A 1 314 ? 6.481 -20.328 -15.767 1.00 88.38 314 LYS A C 1
ATOM 2397 O O . LYS A 1 314 ? 7.516 -20.706 -15.217 1.00 88.38 314 LYS A O 1
ATOM 2402 N N . ILE A 1 315 ? 6.205 -19.041 -15.971 1.00 85.88 315 ILE A N 1
ATOM 2403 C CA . ILE A 1 315 ? 7.057 -17.959 -15.490 1.00 85.88 315 ILE A CA 1
ATOM 2404 C C . ILE A 1 315 ? 6.633 -17.626 -14.056 1.00 85.88 315 ILE A C 1
ATOM 2406 O O . ILE A 1 315 ? 5.492 -17.205 -13.838 1.00 85.88 315 ILE A O 1
ATOM 2410 N N . PRO A 1 316 ? 7.515 -17.804 -13.058 1.00 83.62 316 PRO A N 1
ATOM 2411 C CA . PRO A 1 316 ? 7.176 -17.493 -11.680 1.00 83.62 316 PRO A CA 1
ATOM 2412 C C . PRO A 1 316 ? 7.061 -15.980 -11.480 1.00 83.62 316 PRO A C 1
ATOM 2414 O O . PRO A 1 316 ? 7.707 -15.186 -12.166 1.00 83.62 316 PRO A O 1
ATOM 2417 N N . TYR A 1 317 ? 6.271 -15.584 -10.487 1.00 83.88 317 TYR A N 1
ATOM 2418 C CA . TYR A 1 317 ? 6.307 -14.217 -9.983 1.00 83.88 317 TYR A CA 1
ATOM 2419 C C . TYR A 1 317 ? 7.691 -13.920 -9.402 1.00 83.88 317 TYR A C 1
ATOM 2421 O O . TYR A 1 317 ? 8.232 -14.708 -8.622 1.00 83.88 317 TYR A O 1
ATOM 2429 N N . ASP A 1 318 ? 8.266 -12.779 -9.775 1.00 83.94 318 ASP A N 1
ATOM 2430 C CA . ASP A 1 318 ? 9.492 -12.294 -9.156 1.00 83.94 318 ASP A CA 1
ATOM 2431 C C . ASP A 1 318 ? 9.239 -11.997 -7.669 1.00 83.94 318 ASP A C 1
ATOM 2433 O O . ASP A 1 318 ? 8.171 -11.504 -7.325 1.00 83.94 318 ASP A O 1
ATOM 2437 N N . GLN A 1 319 ? 10.168 -12.351 -6.777 1.00 75.94 319 GLN A N 1
ATOM 2438 C CA . GLN A 1 319 ? 9.977 -12.202 -5.327 1.00 75.94 319 GLN A CA 1
ATOM 2439 C C . GLN A 1 319 ? 10.026 -10.760 -4.849 1.00 75.94 319 GLN A C 1
ATOM 2441 O O . GLN A 1 319 ? 10.654 -9.926 -5.527 1.00 75.94 319 GLN A O 1
#

Sequence (319 aa):
MKVAIQRLGLALLLIGAGFVIGCSIVVQKSAQAVQLGDAIPLSMNPFERCVEPNADEMALFSVAVRTLEVVQGRLNSLGIGAMKFLGSGLLRRRAEDTVNVCGPEGTYDRVARLVSEYRMLEPGRLTEYDLNLAARLSKPDPYVVTAIANSAFNDLPQQSGIFESEDIRPLARSVLAGFRERSAEYAELAYKQMSANDSMGTSAAQIAAAAGHPLALDRIERMMADTLSAKDSIVPWKTKRRLYELAHAFALVGERGKLHLAPLRQLMTMKVQSWAPPFGMIENPPKRMCDLLTYIVGASSADDQAYPYCADDKIPYDQ